Protein AF-A0A9E8ML75-F1 (afdb_monomer_lite)

Radius of gyration: 18.11 Å; chains: 1; bounding box: 39×44×47 Å

pLDDT: mean 75.72, std 21.09, range [31.91, 98.31]

Secondary structure (DSSP, 8-state):
--HHHHHHHHHHHHHHHHHHS-----HHHHHHHHHHHHHTT-----S---HHHHHHHHHHHHHTHHHHHHHHHHHHHHHHHHHHHHHHHHHHHTT-HHHHHHHHHHHHHHHTT-TT-HHHHHHHHHHHHHHHHHTT-HHHHHHHHHHHHHHHHTS-HHHHHHTTTHHHHHHHHHHHHTSSS--HHHHHHHHHHHHHT-

Foldseek 3Di:
DVPLVVVCCLPVVLVVVCVVVPDDPDVVSVVVNVCVVVVVVPPPPPPDDDPVNVVVVVVVCVVCVLLVVLDVQQDDQLVVLVVQLVVLLVCLLVVNLVVSLVSLVVNLVSLVPGGSSLLVNLLSLLVNLLSCVSVVNLVSSVVSLVVSVVSLVPDDPVSCVVNVLSVVLSVLSVVQSPDPDRDSNVSSVSSVVSNVVD

Organism: NCBI:txid2994971

Sequence (198 aa):
MLIISLVFAVVLTPLAVVFLLGEDPVPGIILGVVALLAGGIATRRIAVMTRARRAALREWRAENQEGLSDLRAMGGRGVLALASSARAISRLEKGDAPGATRILTSAVERLRGRRGAETFFAVLLPYRAAALAASGDAEGARASLEEGERAFAALPSTRKTEAGHVPVQLERVRRELGSERFDLQRVMADLAAAEATA

Structure (mmCIF, N/CA/C/O backbone):
data_AF-A0A9E8ML75-F1
#
_entry.id   AF-A0A9E8ML75-F1
#
loop_
_atom_site.group_PDB
_atom_site.id
_atom_site.type_symbol
_atom_site.label_atom_id
_atom_site.label_alt_id
_atom_site.label_comp_id
_atom_site.label_asym_id
_atom_site.label_entity_id
_atom_site.label_seq_id
_atom_site.pdbx_PDB_ins_code
_atom_site.Cartn_x
_atom_site.Cartn_y
_atom_site.Cartn_z
_atom_site.occupancy
_atom_site.B_iso_or_equiv
_atom_site.auth_seq_id
_atom_site.auth_comp_id
_atom_site.auth_asym_id
_atom_site.auth_atom_id
_atom_site.pdbx_PDB_model_num
ATOM 1 N N . MET A 1 1 ? -3.144 -2.507 -22.796 1.00 37.84 1 MET A N 1
ATOM 2 C CA . MET A 1 1 ? -4.066 -3.352 -22.001 1.00 37.84 1 MET A CA 1
ATOM 3 C C . MET A 1 1 ? -3.594 -4.796 -21.762 1.00 37.84 1 MET A C 1
ATOM 5 O O . MET A 1 1 ? -4.239 -5.476 -20.986 1.00 37.84 1 MET A O 1
ATOM 9 N N . LEU A 1 2 ? -2.480 -5.282 -22.336 1.00 33.12 2 LEU A N 1
ATOM 10 C CA . LEU A 1 2 ? -2.009 -6.675 -22.145 1.00 33.12 2 LEU A CA 1
ATOM 11 C C . LEU A 1 2 ? -0.976 -6.874 -21.009 1.00 33.12 2 LEU A C 1
ATOM 13 O O . LEU A 1 2 ? -0.766 -7.995 -20.560 1.00 33.12 2 LEU A O 1
ATOM 17 N N . ILE A 1 3 ? -0.349 -5.796 -20.524 1.00 38.09 3 ILE A N 1
ATOM 18 C CA . ILE A 1 3 ? 0.807 -5.854 -19.604 1.00 38.09 3 ILE A CA 1
ATOM 19 C C . ILE A 1 3 ? 0.372 -6.007 -18.134 1.00 38.09 3 ILE A C 1
ATOM 21 O O . ILE A 1 3 ? 0.990 -6.758 -17.379 1.00 38.09 3 ILE A O 1
ATOM 25 N N . ILE A 1 4 ? -0.750 -5.391 -17.748 1.00 38.78 4 ILE A N 1
ATOM 26 C CA . ILE A 1 4 ? -1.328 -5.515 -16.398 1.00 38.78 4 ILE A CA 1
ATOM 27 C C . ILE A 1 4 ? -1.840 -6.948 -16.166 1.00 38.78 4 ILE A C 1
ATOM 29 O O . ILE A 1 4 ? -1.613 -7.516 -15.101 1.00 38.78 4 ILE A O 1
ATOM 33 N N . SER A 1 5 ? -2.395 -7.603 -17.196 1.00 40.06 5 SER A N 1
ATOM 34 C CA . SER A 1 5 ? -2.861 -8.995 -17.111 1.00 40.06 5 SER A CA 1
ATOM 35 C C . SER A 1 5 ? -1.751 -10.017 -16.853 1.00 40.06 5 SER A C 1
ATOM 37 O O . SER A 1 5 ? -2.030 -11.063 -16.272 1.00 40.06 5 SER A O 1
ATOM 39 N N . LEU A 1 6 ? -0.501 -9.753 -17.250 1.00 42.12 6 LEU A N 1
ATOM 40 C CA . LEU A 1 6 ? 0.573 -10.742 -17.123 1.00 42.12 6 LEU A CA 1
ATOM 41 C C . LEU A 1 6 ? 1.238 -10.712 -15.742 1.00 42.12 6 LEU A C 1
ATOM 43 O O . LEU A 1 6 ? 1.546 -11.766 -15.190 1.00 42.12 6 LEU A O 1
ATOM 47 N N . VAL A 1 7 ? 1.405 -9.528 -15.145 1.00 46.50 7 VAL A N 1
ATOM 48 C CA . VAL A 1 7 ? 1.879 -9.408 -13.754 1.00 46.50 7 VAL A CA 1
ATOM 49 C C . VAL A 1 7 ? 0.830 -9.980 -12.793 1.00 46.50 7 VAL A C 1
ATOM 51 O O . VAL A 1 7 ? 1.183 -10.724 -11.877 1.00 46.50 7 VAL A O 1
ATOM 54 N N . PHE A 1 8 ? -0.459 -9.754 -13.079 1.00 44.12 8 PHE A N 1
ATOM 55 C CA . PHE A 1 8 ? -1.569 -10.416 -12.388 1.00 44.12 8 PHE A CA 1
ATOM 56 C C . PHE A 1 8 ? -1.536 -11.943 -12.588 1.00 44.12 8 PHE A C 1
ATOM 58 O O . PHE A 1 8 ? -1.622 -12.694 -11.627 1.00 44.12 8 PHE A O 1
ATOM 65 N N . ALA A 1 9 ? -1.313 -12.458 -13.798 1.00 45.62 9 ALA A N 1
ATOM 66 C CA . ALA A 1 9 ? -1.246 -13.909 -14.011 1.00 45.62 9 ALA A CA 1
ATOM 67 C C . ALA A 1 9 ? -0.025 -14.576 -13.338 1.00 45.62 9 ALA A C 1
ATOM 69 O O . ALA A 1 9 ? -0.095 -15.710 -12.877 1.00 45.62 9 ALA A O 1
ATOM 70 N N . VAL A 1 10 ? 1.118 -13.895 -13.248 1.00 51.62 10 VAL A N 1
ATOM 71 C CA . VAL A 1 10 ? 2.340 -14.499 -12.687 1.00 51.62 10 VAL A CA 1
ATOM 72 C C . VAL A 1 10 ? 2.371 -14.433 -11.158 1.00 51.62 10 VAL A C 1
ATOM 74 O O . VAL A 1 10 ? 2.926 -15.332 -10.527 1.00 51.62 10 VAL A O 1
ATOM 77 N N . VAL A 1 11 ? 1.764 -13.410 -10.550 1.00 51.84 11 VAL A N 1
ATOM 78 C CA . VAL A 1 11 ? 1.767 -13.222 -9.088 1.00 51.84 11 VAL A CA 1
ATOM 79 C C . VAL A 1 11 ? 0.479 -13.727 -8.442 1.00 51.84 11 VAL A C 1
ATOM 81 O O . VAL A 1 11 ? 0.531 -14.354 -7.385 1.00 51.84 11 VAL A O 1
ATOM 84 N N . LEU A 1 12 ? -0.669 -13.514 -9.085 1.00 49.31 12 LEU A N 1
ATOM 85 C CA . LEU A 1 12 ? -1.982 -13.792 -8.507 1.00 49.31 12 LEU A CA 1
ATOM 86 C C . LEU A 1 12 ? -2.456 -15.224 -8.776 1.00 49.31 12 LEU A C 1
ATOM 88 O O . LEU A 1 12 ? -3.160 -15.780 -7.942 1.00 49.31 12 LEU A O 1
ATOM 92 N N . THR A 1 13 ? -2.025 -15.882 -9.858 1.00 46.66 13 THR A N 1
ATOM 93 C CA . 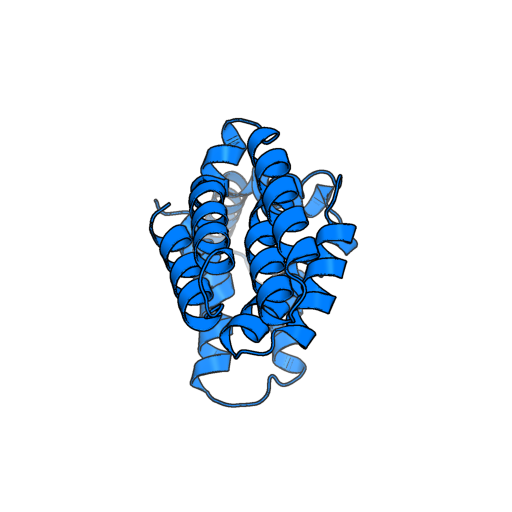THR A 1 13 ? -2.371 -17.296 -10.107 1.00 46.66 13 THR A CA 1
ATOM 94 C C . THR A 1 13 ? -1.737 -18.266 -9.094 1.00 46.66 13 THR A C 1
ATOM 96 O O . THR A 1 13 ? -2.462 -19.116 -8.582 1.00 46.66 13 THR A O 1
ATOM 99 N N . PRO A 1 14 ? -0.452 -18.146 -8.698 1.00 46.88 14 PRO A N 1
ATOM 100 C CA . PRO A 1 14 ? 0.087 -18.952 -7.600 1.00 46.88 14 PRO A CA 1
ATOM 101 C C . PRO A 1 14 ? -0.577 -18.622 -6.257 1.00 46.88 14 PRO A C 1
ATOM 103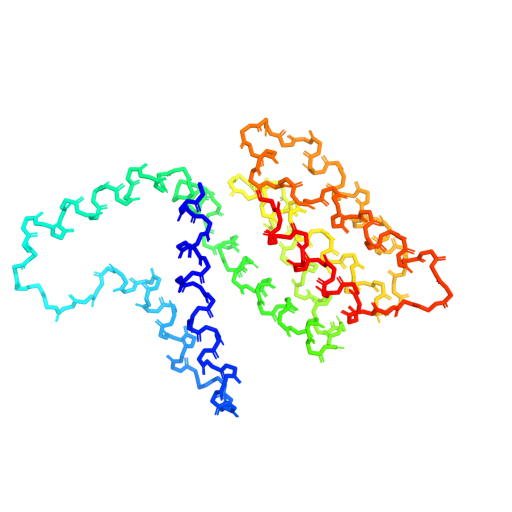 O O . PRO A 1 14 ? -0.813 -19.520 -5.454 1.00 46.88 14 PRO A O 1
ATOM 106 N N . LEU A 1 15 ? -0.907 -17.347 -6.016 1.00 47.78 15 LEU A N 1
ATOM 107 C CA . LEU A 1 15 ? -1.534 -16.899 -4.771 1.00 47.78 15 LEU A CA 1
ATOM 108 C C . LEU A 1 15 ? -2.980 -17.410 -4.640 1.00 47.78 15 LEU A C 1
ATOM 110 O O . LEU A 1 15 ? -3.372 -17.869 -3.570 1.00 47.78 15 LEU A O 1
ATOM 114 N N . ALA A 1 16 ? -3.737 -17.412 -5.740 1.00 43.97 16 ALA A N 1
ATOM 115 C CA . ALA A 1 16 ? -5.093 -17.950 -5.817 1.00 43.97 16 ALA A CA 1
ATOM 116 C C . ALA A 1 16 ? -5.125 -19.474 -5.633 1.00 43.97 16 ALA A C 1
ATOM 118 O O . ALA A 1 16 ? -6.035 -19.984 -4.988 1.00 43.97 16 ALA A O 1
ATOM 119 N N . VAL A 1 17 ? -4.116 -20.203 -6.125 1.00 46.44 17 VAL A N 1
ATOM 120 C CA . VAL A 1 17 ? -3.996 -21.659 -5.913 1.00 46.44 17 VAL A CA 1
ATOM 121 C C . VAL A 1 17 ? -3.738 -21.994 -4.438 1.00 46.44 17 VAL A C 1
ATOM 123 O O . VAL A 1 17 ? -4.329 -22.937 -3.922 1.00 46.44 17 VAL A O 1
ATOM 126 N N . VAL A 1 18 ? -2.933 -21.195 -3.730 1.00 48.91 18 VAL A N 1
ATOM 127 C CA . VAL A 1 18 ? -2.717 -21.347 -2.275 1.00 48.91 18 VAL A CA 1
ATOM 128 C C . VAL A 1 18 ? -3.994 -21.045 -1.486 1.00 48.91 18 VAL A C 1
ATOM 130 O O . VAL A 1 18 ? -4.282 -21.709 -0.496 1.00 48.91 18 VAL A O 1
ATOM 133 N N . PHE A 1 19 ? -4.779 -20.063 -1.930 1.00 46.44 19 PHE A N 1
ATOM 134 C CA . PHE A 1 19 ? -6.010 -19.655 -1.253 1.00 46.44 19 PHE A CA 1
ATOM 135 C C . PHE A 1 19 ? -7.182 -20.623 -1.492 1.00 46.44 19 PHE A C 1
ATOM 137 O O . PHE A 1 19 ? -7.970 -20.858 -0.582 1.00 46.44 19 PHE A O 1
ATOM 144 N N . LEU A 1 20 ? -7.287 -21.204 -2.694 1.00 43.59 20 LEU A N 1
ATOM 145 C CA . LEU A 1 20 ? -8.357 -22.138 -3.074 1.00 43.59 20 LEU A CA 1
ATOM 146 C C . LEU A 1 20 ? -8.188 -23.543 -2.483 1.00 43.59 20 LEU A C 1
ATOM 148 O O . LEU A 1 20 ? -9.179 -24.252 -2.336 1.00 43.59 20 LEU A O 1
ATOM 152 N N . LEU A 1 21 ? -6.960 -23.952 -2.151 1.00 45.88 21 LEU A N 1
ATOM 153 C CA . LEU A 1 21 ? -6.678 -25.291 -1.622 1.00 45.88 21 LEU A CA 1
ATOM 154 C C . LEU A 1 21 ? -6.706 -25.374 -0.088 1.00 45.88 21 LEU A C 1
ATOM 156 O O . LEU A 1 21 ? -6.641 -26.473 0.447 1.00 45.88 21 LEU A O 1
ATOM 160 N N . GLY A 1 22 ? -6.844 -24.248 0.624 1.00 36.94 22 GLY A N 1
ATOM 161 C CA . GLY A 1 22 ? -7.076 -24.237 2.076 1.00 36.94 22 GLY A CA 1
ATOM 162 C C . GLY A 1 22 ? -5.936 -24.793 2.940 1.00 36.94 22 GLY A C 1
ATOM 163 O O . GLY A 1 22 ? -6.132 -24.976 4.139 1.00 36.94 22 GLY A O 1
ATOM 164 N N . GLU A 1 23 ? -4.758 -25.049 2.371 1.00 39.59 23 GLU A N 1
ATOM 165 C CA . GLU A 1 23 ? -3.602 -25.551 3.113 1.00 39.59 23 GLU A CA 1
ATOM 166 C C . GLU A 1 23 ? -2.688 -24.405 3.562 1.00 39.59 23 GLU A C 1
ATOM 168 O O . GLU A 1 23 ? -2.414 -23.461 2.811 1.00 39.59 23 GLU A O 1
ATOM 173 N N . ASP A 1 24 ? -2.198 -24.495 4.803 1.00 44.50 24 ASP A N 1
ATOM 174 C CA . ASP A 1 24 ? -1.171 -23.598 5.326 1.00 44.50 24 ASP A CA 1
ATOM 175 C C . ASP A 1 24 ? 0.001 -23.521 4.337 1.00 44.50 24 ASP A C 1
ATOM 177 O O . ASP A 1 24 ? 0.442 -24.559 3.834 1.00 44.50 24 ASP A O 1
ATOM 181 N N . PRO A 1 25 ? 0.537 -22.321 4.036 1.00 45.81 25 PRO A N 1
ATOM 182 C CA . PRO A 1 25 ? 1.593 -22.179 3.051 1.00 45.81 25 PRO A CA 1
ATOM 183 C C . PRO A 1 25 ? 2.838 -22.900 3.559 1.00 45.81 25 PRO A C 1
ATOM 185 O O . PRO A 1 25 ? 3.626 -22.368 4.347 1.00 45.81 25 PRO A O 1
ATOM 188 N N . VAL A 1 26 ? 3.006 -24.130 3.080 1.00 47.44 26 VAL A N 1
ATOM 189 C CA . VAL A 1 26 ? 4.186 -24.951 3.296 1.00 47.44 26 VAL A CA 1
ATOM 190 C C . VAL A 1 26 ? 5.397 -24.085 2.934 1.00 47.44 26 VAL A C 1
ATOM 192 O O . VAL A 1 26 ? 5.378 -23.424 1.887 1.00 47.44 26 VAL A O 1
ATOM 195 N N . PRO A 1 27 ? 6.474 -24.077 3.741 1.00 45.94 27 PRO A N 1
ATOM 196 C CA . PRO A 1 27 ? 7.702 -23.336 3.445 1.00 45.94 27 PRO A CA 1
ATOM 197 C C . PRO A 1 27 ? 8.201 -23.523 2.002 1.00 45.94 27 PRO A C 1
ATOM 199 O O . PRO A 1 27 ? 8.815 -22.618 1.443 1.00 45.94 27 PRO A O 1
ATOM 202 N N . GLY A 1 28 ? 7.865 -24.655 1.371 1.00 37.25 28 GLY A N 1
ATOM 203 C CA . GLY A 1 28 ? 8.127 -24.985 -0.028 1.00 37.25 28 GLY A CA 1
ATOM 204 C C . GLY A 1 28 ? 7.426 -24.120 -1.084 1.00 37.25 28 GLY A C 1
ATOM 205 O O . GLY A 1 28 ? 7.966 -24.011 -2.177 1.00 37.25 28 GLY A O 1
ATOM 206 N N . ILE A 1 29 ? 6.297 -23.458 -0.802 1.00 45.84 29 ILE A N 1
ATOM 207 C CA . ILE A 1 29 ? 5.617 -22.578 -1.777 1.00 45.84 29 ILE A CA 1
ATOM 208 C C . ILE A 1 29 ? 6.254 -21.188 -1.781 1.00 45.84 29 ILE A C 1
ATOM 210 O O . ILE A 1 29 ? 6.496 -20.621 -2.843 1.00 45.84 29 ILE A O 1
ATOM 214 N N . ILE A 1 30 ? 6.634 -20.671 -0.610 1.00 47.59 30 ILE A N 1
ATOM 215 C CA . ILE A 1 30 ? 7.432 -19.441 -0.509 1.00 47.59 30 ILE A CA 1
ATOM 216 C C . ILE A 1 30 ? 8.833 -19.693 -1.076 1.00 47.59 30 ILE A C 1
ATOM 218 O O . IL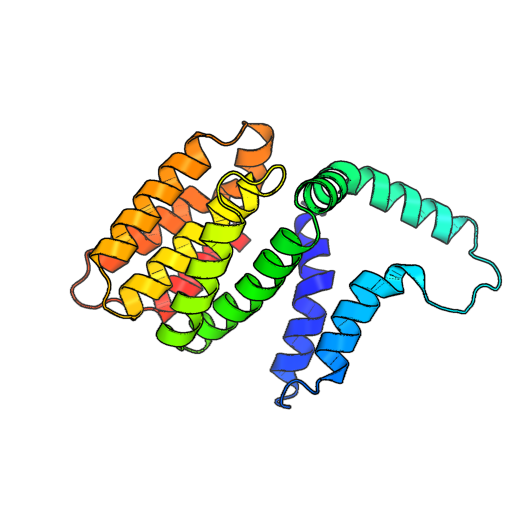E A 1 30 ? 9.313 -18.885 -1.868 1.00 47.59 30 ILE A O 1
ATOM 222 N N . LEU A 1 31 ? 9.455 -20.842 -0.773 1.00 42.53 31 LEU A N 1
ATOM 223 C CA . LEU A 1 31 ? 10.677 -21.267 -1.459 1.00 42.53 31 LEU A CA 1
ATOM 224 C C . LEU A 1 31 ? 10.452 -21.485 -2.953 1.00 42.53 31 LEU A C 1
ATOM 226 O O . LEU A 1 31 ? 11.369 -21.229 -3.709 1.00 42.53 31 LEU A O 1
ATOM 230 N N . GLY A 1 32 ? 9.273 -21.923 -3.390 1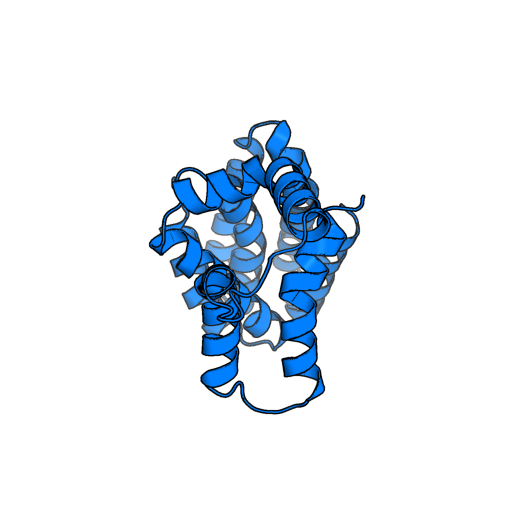.00 40.69 32 GLY A N 1
ATOM 231 C CA . GLY A 1 32 ? 8.928 -22.163 -4.791 1.00 40.69 32 GLY A CA 1
ATOM 232 C C . GLY A 1 32 ? 8.748 -20.874 -5.583 1.00 40.69 32 GLY A C 1
ATOM 233 O O . GLY A 1 32 ? 9.244 -20.778 -6.697 1.00 40.69 32 GLY A O 1
ATOM 234 N N . VAL A 1 33 ? 8.137 -19.846 -4.993 1.00 50.38 33 VAL A N 1
ATOM 235 C CA . VAL A 1 33 ? 8.030 -18.500 -5.576 1.00 50.38 33 VAL A CA 1
ATOM 236 C C . VAL A 1 33 ? 9.384 -17.795 -5.533 1.00 50.38 33 VAL A C 1
ATOM 238 O O . VAL A 1 33 ? 9.802 -17.224 -6.533 1.00 50.38 33 VAL A O 1
ATOM 241 N N . VAL A 1 34 ? 10.141 -17.914 -4.437 1.00 48.72 34 VAL A N 1
ATOM 242 C CA . VAL A 1 34 ? 11.523 -17.412 -4.354 1.00 48.72 34 VAL A CA 1
ATOM 243 C C . VAL A 1 34 ? 12.452 -18.187 -5.290 1.00 48.72 34 VAL A C 1
ATOM 245 O O . VAL A 1 34 ? 13.331 -17.577 -5.874 1.00 48.72 34 VAL A O 1
ATOM 248 N N . ALA A 1 35 ? 12.240 -19.481 -5.531 1.00 42.88 35 ALA A N 1
ATOM 249 C CA . ALA A 1 35 ? 12.958 -20.294 -6.513 1.00 42.88 35 ALA A CA 1
ATOM 250 C C . ALA A 1 35 ? 12.385 -20.169 -7.932 1.00 42.88 35 ALA A C 1
ATOM 252 O O . ALA A 1 35 ? 13.039 -20.588 -8.870 1.00 42.88 35 ALA A O 1
ATOM 253 N N . LEU A 1 36 ? 11.227 -19.553 -8.148 1.00 44.91 36 LEU A N 1
ATOM 254 C CA . LEU A 1 36 ? 10.764 -19.117 -9.471 1.00 44.91 36 LEU A CA 1
ATOM 255 C C . LEU A 1 36 ? 11.318 -17.727 -9.795 1.00 44.91 36 LEU A C 1
ATOM 257 O O . LEU A 1 36 ? 11.743 -17.479 -10.920 1.00 44.91 36 LEU A O 1
ATOM 261 N N . LEU A 1 37 ? 11.427 -16.858 -8.791 1.00 48.66 37 LEU A N 1
ATOM 262 C CA . LEU A 1 37 ? 12.064 -15.545 -8.892 1.00 48.66 37 LEU A CA 1
ATOM 263 C C . LEU A 1 37 ? 13.600 -15.650 -8.954 1.00 48.66 37 LEU A C 1
ATOM 265 O O . LEU A 1 37 ? 14.233 -14.909 -9.701 1.00 48.66 37 LEU A O 1
ATOM 269 N N . ALA A 1 38 ? 14.208 -16.601 -8.238 1.00 41.03 38 ALA A N 1
ATOM 270 C CA . ALA A 1 38 ? 15.648 -16.882 -8.260 1.00 41.03 38 ALA A CA 1
ATOM 271 C C . ALA A 1 38 ? 16.023 -17.995 -9.256 1.00 41.03 38 ALA A C 1
ATOM 273 O O . ALA A 1 38 ? 17.089 -17.954 -9.862 1.00 41.03 38 ALA A O 1
ATOM 274 N N . GLY A 1 39 ? 15.150 -18.980 -9.469 1.00 37.47 39 GLY A N 1
ATOM 275 C CA . GLY A 1 39 ? 15.335 -20.120 -10.381 1.00 37.47 39 GLY A CA 1
ATOM 276 C C . GLY A 1 39 ? 14.540 -20.024 -11.689 1.00 37.47 39 GLY A C 1
ATOM 277 O O . GLY A 1 39 ? 14.610 -20.941 -12.507 1.00 37.47 39 GLY A O 1
ATOM 278 N N . GLY A 1 40 ? 13.990 -18.848 -12.010 1.00 38.88 40 GLY A N 1
ATOM 279 C CA . GLY A 1 40 ? 13.913 -18.372 -13.399 1.00 38.88 40 GLY A CA 1
ATOM 280 C C . GLY A 1 40 ? 15.292 -18.334 -14.091 1.00 38.88 40 GLY A C 1
ATOM 281 O O . GLY A 1 40 ? 15.383 -18.164 -15.304 1.00 38.88 40 GLY A O 1
ATOM 282 N N . ILE A 1 41 ? 16.368 -18.556 -13.323 1.00 45.00 41 ILE A N 1
ATOM 283 C CA . ILE A 1 41 ? 17.756 -18.734 -13.763 1.00 45.00 41 ILE A CA 1
ATOM 284 C C . ILE A 1 41 ? 18.210 -20.217 -13.691 1.00 45.00 41 ILE A C 1
ATOM 286 O O . ILE A 1 41 ? 19.277 -20.550 -14.198 1.00 45.00 41 ILE A O 1
ATOM 290 N N . ALA A 1 42 ? 17.421 -21.152 -13.139 1.00 37.59 42 ALA A N 1
ATOM 291 C CA . ALA A 1 42 ? 17.916 -22.489 -12.777 1.00 37.59 42 ALA A CA 1
ATOM 292 C C . ALA A 1 42 ? 16.978 -23.677 -13.072 1.00 37.59 42 ALA A C 1
ATOM 294 O O . ALA A 1 42 ? 17.051 -24.698 -12.388 1.00 37.59 42 ALA A O 1
ATOM 295 N N . THR A 1 43 ? 16.162 -23.648 -14.132 1.00 39.38 43 THR A N 1
ATOM 296 C CA . THR A 1 43 ? 15.661 -24.918 -14.688 1.00 39.38 43 THR A CA 1
ATOM 297 C C . THR A 1 43 ? 16.778 -25.591 -15.483 1.00 39.38 43 THR A C 1
ATOM 299 O O . THR A 1 43 ? 16.967 -25.368 -16.679 1.00 39.38 43 THR A O 1
ATOM 302 N N . ARG A 1 44 ? 17.522 -26.463 -14.791 1.00 33.81 44 ARG A N 1
ATOM 303 C CA . ARG A 1 44 ? 18.330 -27.551 -15.360 1.00 33.81 44 ARG A CA 1
ATOM 304 C C . ARG A 1 44 ? 17.429 -28.518 -16.149 1.00 33.81 44 ARG A C 1
ATOM 306 O O . ARG A 1 44 ? 17.175 -29.648 -15.761 1.00 33.81 44 ARG A O 1
ATOM 313 N N . ARG A 1 45 ? 16.978 -28.060 -17.310 1.00 31.91 45 ARG A N 1
ATOM 314 C CA . ARG A 1 45 ? 17.083 -28.792 -18.571 1.00 31.91 45 ARG A CA 1
ATOM 315 C C . ARG A 1 45 ? 17.754 -27.838 -19.549 1.00 31.91 45 ARG A C 1
ATOM 317 O O . ARG A 1 45 ? 17.132 -27.316 -20.468 1.00 31.91 45 ARG A O 1
ATOM 324 N N . ILE A 1 46 ? 19.044 -27.583 -19.326 1.00 38.62 46 ILE A N 1
ATOM 325 C CA . ILE A 1 46 ? 19.920 -26.988 -20.341 1.00 38.62 46 ILE A CA 1
ATOM 326 C C . ILE A 1 46 ? 20.215 -28.100 -21.354 1.00 38.62 46 ILE A C 1
ATOM 328 O O . ILE A 1 46 ? 21.296 -28.667 -21.418 1.00 38.62 46 ILE A O 1
ATOM 332 N N . ALA A 1 47 ? 19.178 -28.460 -22.097 1.00 38.03 47 ALA A N 1
ATOM 333 C CA . ALA A 1 47 ? 19.246 -29.204 -23.333 1.00 38.03 47 ALA A CA 1
ATOM 334 C C . ALA A 1 47 ? 18.359 -28.409 -24.293 1.00 38.03 47 ALA A C 1
ATOM 336 O O . ALA A 1 47 ? 17.138 -28.512 -24.278 1.00 38.03 47 ALA A O 1
ATOM 337 N N . VAL A 1 48 ? 19.014 -27.530 -25.055 1.00 45.31 48 VAL A N 1
ATOM 338 C CA . VAL A 1 48 ? 18.469 -26.821 -26.220 1.00 45.31 48 VAL A CA 1
ATOM 339 C C . VAL A 1 48 ? 17.275 -25.894 -25.919 1.00 45.31 48 VAL A C 1
ATOM 341 O O . VAL A 1 48 ? 16.114 -26.210 -26.165 1.00 45.31 48 VAL A O 1
ATOM 344 N N . MET A 1 49 ? 17.558 -24.655 -25.492 1.00 49.31 49 MET A N 1
ATOM 345 C CA . MET A 1 49 ? 16.595 -23.560 -25.677 1.00 49.31 49 MET A CA 1
ATOM 346 C C . MET A 1 49 ? 16.402 -23.317 -27.183 1.00 49.31 49 MET A C 1
ATOM 348 O O . MET A 1 49 ? 17.287 -22.781 -27.869 1.00 49.31 49 MET A O 1
ATOM 352 N N . THR A 1 50 ? 15.233 -23.703 -27.691 1.00 60.00 50 THR A N 1
ATOM 353 C CA . THR A 1 50 ? 14.799 -23.443 -29.067 1.00 60.00 50 THR A CA 1
ATOM 354 C C . THR A 1 50 ? 14.865 -21.940 -29.378 1.00 60.00 50 THR A C 1
ATOM 356 O O . THR A 1 50 ? 14.720 -21.092 -28.491 1.00 60.00 50 THR A O 1
ATOM 359 N N . ARG A 1 51 ? 15.121 -21.577 -30.646 1.00 59.56 51 ARG A N 1
ATOM 360 C CA . ARG A 1 51 ? 15.198 -20.164 -31.082 1.00 59.56 51 ARG A CA 1
ATOM 361 C C . ARG A 1 51 ? 13.937 -19.373 -30.701 1.00 59.56 51 ARG A C 1
ATOM 363 O O . ARG A 1 51 ? 14.066 -18.227 -30.283 1.00 59.56 51 ARG A O 1
ATOM 370 N N . ALA A 1 52 ? 12.765 -20.011 -30.748 1.00 56.28 52 ALA A N 1
ATOM 371 C CA . ALA A 1 52 ? 11.479 -19.427 -30.363 1.00 56.28 52 ALA A CA 1
ATOM 372 C C . ALA A 1 52 ? 11.442 -18.980 -28.891 1.00 56.28 52 ALA A C 1
ATOM 374 O O . ALA A 1 52 ? 11.040 -17.863 -28.589 1.00 56.28 52 ALA A O 1
ATOM 375 N N . ARG A 1 53 ? 11.963 -19.796 -27.967 1.00 52.59 53 ARG A N 1
ATOM 376 C CA . ARG A 1 53 ? 11.974 -19.466 -26.532 1.00 52.59 53 ARG A CA 1
ATOM 377 C C . ARG A 1 53 ? 12.950 -18.331 -26.198 1.00 52.59 53 ARG A C 1
ATOM 379 O O . ARG A 1 53 ? 12.697 -17.536 -25.300 1.00 52.59 53 ARG A O 1
ATOM 386 N N . ARG A 1 54 ? 14.055 -18.225 -26.947 1.00 62.53 54 ARG A N 1
ATOM 387 C CA . ARG A 1 54 ? 14.994 -17.089 -26.866 1.00 62.53 54 ARG A CA 1
ATOM 388 C C . ARG A 1 54 ? 14.446 -15.812 -27.500 1.00 62.53 54 ARG A C 1
ATOM 390 O O . ARG A 1 54 ? 14.846 -14.729 -27.086 1.00 62.53 54 ARG A O 1
ATOM 397 N N . ALA A 1 55 ? 13.591 -15.921 -28.514 1.00 66.81 55 ALA A N 1
ATOM 398 C CA . ALA A 1 55 ? 12.883 -14.775 -29.078 1.00 66.81 55 ALA A CA 1
ATOM 399 C C . ALA A 1 55 ? 11.856 -14.243 -28.069 1.00 66.81 55 ALA A C 1
ATOM 401 O O . ALA A 1 55 ? 11.991 -13.099 -27.655 1.00 66.81 55 ALA A O 1
ATOM 402 N N . ALA A 1 56 ? 10.991 -15.115 -27.542 1.00 64.88 56 ALA A N 1
ATOM 403 C CA . ALA A 1 56 ? 9.990 -14.756 -26.536 1.00 64.88 56 ALA A CA 1
ATOM 404 C C . ALA A 1 56 ? 10.604 -14.132 -25.269 1.00 64.88 56 ALA A C 1
ATOM 406 O O . ALA A 1 56 ? 10.103 -13.144 -24.750 1.00 64.88 56 ALA A O 1
ATOM 407 N N . LEU A 1 57 ? 11.739 -14.652 -24.782 1.00 64.69 57 LEU A N 1
ATOM 408 C CA . LEU A 1 57 ? 12.416 -14.062 -23.620 1.00 64.69 57 LEU A CA 1
ATOM 409 C C . LEU A 1 57 ? 13.024 -12.680 -23.918 1.00 64.69 57 LEU A C 1
ATOM 411 O O . LEU A 1 57 ? 13.122 -11.850 -23.018 1.00 64.69 57 LEU A O 1
ATOM 415 N N . ARG A 1 58 ? 13.487 -12.439 -25.150 1.00 72.50 58 ARG A N 1
ATOM 416 C CA . ARG A 1 58 ? 14.028 -11.131 -25.554 1.00 72.50 58 ARG A CA 1
ATOM 417 C C . ARG A 1 58 ? 12.919 -10.105 -25.717 1.00 72.50 58 ARG A C 1
ATOM 419 O O . ARG A 1 58 ? 13.085 -8.994 -25.237 1.00 72.50 58 ARG A O 1
ATOM 426 N N . GLU A 1 59 ? 11.818 -10.509 -26.333 1.00 68.88 59 GLU A N 1
ATOM 427 C CA . GLU A 1 59 ? 10.604 -9.709 -26.484 1.00 68.88 59 GLU A CA 1
ATOM 428 C C . GLU A 1 59 ? 10.043 -9.323 -25.113 1.00 68.88 59 GLU A C 1
ATOM 430 O O . GLU A 1 59 ? 9.986 -8.143 -24.788 1.00 68.88 59 GLU A O 1
ATOM 435 N N . TRP A 1 60 ? 9.848 -10.300 -24.223 1.00 69.38 60 TRP A N 1
ATOM 436 C CA . TRP A 1 60 ? 9.409 -10.037 -22.854 1.00 69.38 60 TRP A CA 1
ATOM 437 C C . TRP A 1 60 ? 10.363 -9.111 -22.083 1.00 69.38 60 TRP A C 1
ATOM 439 O O . TRP A 1 60 ? 9.925 -8.211 -21.369 1.00 69.38 60 TRP A O 1
ATOM 449 N N . ARG A 1 61 ? 11.686 -9.288 -22.216 1.00 66.62 61 ARG A N 1
ATOM 450 C CA . ARG A 1 61 ? 12.660 -8.394 -21.562 1.00 66.62 61 ARG A CA 1
ATOM 451 C C . ARG A 1 61 ? 12.638 -6.982 -22.128 1.00 66.62 61 ARG A C 1
ATOM 453 O O . ARG A 1 61 ? 12.888 -6.063 -21.360 1.00 66.62 61 ARG A O 1
ATOM 460 N N . ALA A 1 62 ? 12.406 -6.827 -23.428 1.00 71.44 62 ALA A N 1
ATOM 461 C CA . ALA A 1 62 ? 12.283 -5.519 -24.057 1.00 71.44 62 ALA A CA 1
ATOM 462 C C . ALA A 1 62 ? 11.013 -4.810 -23.566 1.00 71.44 62 ALA A C 1
ATOM 464 O O . ALA A 1 62 ? 11.077 -3.646 -23.188 1.00 71.44 62 ALA A O 1
ATOM 465 N N . GLU A 1 63 ? 9.899 -5.538 -23.462 1.00 65.38 63 GLU A N 1
ATOM 466 C CA . GLU A 1 63 ? 8.627 -5.026 -22.937 1.00 65.38 63 GLU A CA 1
ATOM 467 C C . GLU A 1 63 ? 8.690 -4.653 -21.447 1.00 65.38 63 GLU A C 1
ATOM 469 O O . GLU A 1 63 ? 8.003 -3.736 -21.013 1.00 65.38 63 GLU A O 1
ATOM 474 N N . ASN A 1 64 ? 9.522 -5.341 -20.657 1.00 68.75 64 ASN A N 1
ATOM 475 C CA . ASN A 1 64 ? 9.591 -5.184 -19.197 1.00 68.75 64 ASN A CA 1
ATOM 476 C C . ASN A 1 64 ? 10.916 -4.568 -18.714 1.00 68.75 64 ASN A C 1
ATOM 478 O O . ASN A 1 64 ? 11.279 -4.686 -17.539 1.00 68.75 64 ASN A O 1
ATOM 482 N N . GLN A 1 65 ? 11.679 -3.939 -19.612 1.00 72.94 65 GLN A N 1
ATOM 483 C CA . GLN A 1 65 ? 13.024 -3.447 -19.310 1.00 72.94 65 GLN A CA 1
ATOM 484 C C . GLN A 1 65 ? 13.022 -2.410 -18.181 1.00 72.94 65 GLN A C 1
ATOM 486 O O . GLN A 1 65 ? 13.909 -2.440 -17.324 1.00 72.94 65 GLN A O 1
ATOM 491 N N . GLU A 1 66 ? 12.020 -1.532 -18.166 1.00 69.25 66 GLU A N 1
ATOM 492 C CA . GLU A 1 66 ? 11.878 -0.472 -17.170 1.00 69.25 66 GLU A CA 1
ATOM 493 C C . GLU A 1 66 ? 11.611 -1.050 -15.772 1.00 69.25 66 GLU A C 1
ATOM 495 O O . GLU A 1 66 ? 12.423 -0.840 -14.870 1.00 69.25 66 GLU A O 1
ATOM 500 N N . GLY A 1 67 ? 10.602 -1.915 -15.612 1.00 70.06 67 GLY A N 1
ATOM 501 C CA . GLY A 1 67 ? 10.320 -2.568 -14.326 1.00 70.06 67 GLY A CA 1
ATOM 502 C C . GLY A 1 67 ? 11.472 -3.448 -13.817 1.00 70.06 67 GLY A C 1
ATOM 503 O O . GLY A 1 67 ? 11.774 -3.477 -12.624 1.00 70.06 67 GLY A O 1
ATOM 504 N N . LEU A 1 68 ? 12.200 -4.126 -14.713 1.00 70.31 68 LEU A N 1
ATOM 505 C CA . LEU A 1 68 ? 13.409 -4.871 -14.334 1.00 70.31 68 LEU A CA 1
ATOM 506 C C . LEU A 1 68 ? 14.547 -3.950 -13.876 1.00 70.31 68 LEU A C 1
ATOM 508 O O . LEU A 1 68 ? 15.351 -4.343 -13.025 1.00 70.31 68 LEU A O 1
ATOM 512 N N . SER A 1 69 ? 14.647 -2.748 -14.444 1.00 74.38 69 SER A N 1
ATOM 513 C CA . SER A 1 69 ? 15.632 -1.750 -14.028 1.00 74.38 69 SER A CA 1
ATOM 514 C C . SER A 1 69 ? 15.303 -1.175 -12.650 1.00 74.38 69 SER A C 1
ATOM 516 O O . SER A 1 69 ? 16.210 -1.050 -11.827 1.00 74.38 69 SER A O 1
ATOM 518 N N . ASP A 1 70 ? 14.021 -0.967 -12.353 1.00 74.19 70 ASP A N 1
ATOM 519 C CA . ASP A 1 70 ? 13.544 -0.489 -11.055 1.00 74.19 70 ASP A CA 1
ATOM 520 C C . ASP A 1 70 ? 13.831 -1.492 -9.945 1.00 74.19 70 ASP A C 1
ATOM 522 O O . ASP A 1 70 ? 14.419 -1.142 -8.924 1.00 74.19 70 ASP A O 1
ATOM 526 N N . LEU A 1 71 ? 13.523 -2.772 -10.174 1.00 73.50 71 LEU A N 1
ATOM 527 C CA . LEU A 1 71 ? 13.816 -3.837 -9.212 1.00 73.50 71 LEU A CA 1
ATOM 528 C C . LEU A 1 71 ? 15.322 -3.958 -8.931 1.00 73.50 71 LEU A C 1
ATOM 530 O O . LEU A 1 71 ? 15.730 -4.211 -7.794 1.00 73.50 71 LEU A O 1
ATOM 534 N N . ARG A 1 72 ? 16.169 -3.745 -9.947 1.00 76.38 72 ARG A N 1
ATOM 535 C CA . ARG A 1 72 ? 17.628 -3.710 -9.762 1.00 76.38 72 ARG A CA 1
ATOM 536 C C . ARG A 1 72 ? 18.079 -2.475 -8.990 1.00 76.38 72 ARG A C 1
ATOM 538 O O . ARG A 1 72 ? 18.892 -2.617 -8.081 1.00 76.38 72 ARG A O 1
ATOM 545 N N . ALA A 1 73 ? 17.565 -1.295 -9.336 1.00 78.50 73 ALA A N 1
ATOM 546 C CA . ALA A 1 73 ? 17.905 -0.032 -8.680 1.00 78.50 73 ALA A CA 1
ATOM 547 C C . ALA A 1 73 ? 17.475 -0.022 -7.205 1.00 78.50 73 ALA A C 1
ATOM 549 O O . ALA A 1 73 ? 18.209 0.449 -6.336 1.00 78.50 73 ALA A O 1
ATOM 550 N N . MET A 1 74 ? 16.327 -0.629 -6.922 1.00 79.69 74 MET A N 1
ATOM 551 C CA . MET A 1 74 ? 15.779 -0.799 -5.587 1.00 79.69 74 MET A CA 1
ATOM 552 C C . MET A 1 74 ? 16.663 -1.707 -4.714 1.00 79.69 74 MET A C 1
ATOM 554 O O . MET A 1 74 ? 16.827 -1.468 -3.509 1.00 79.69 74 MET A O 1
ATOM 558 N N . GLY A 1 75 ? 17.263 -2.735 -5.317 1.00 79.62 75 GLY A N 1
ATOM 559 C CA . GLY A 1 75 ? 18.118 -3.709 -4.647 1.00 79.62 75 GLY A CA 1
ATOM 560 C C . GLY A 1 75 ? 17.352 -4.659 -3.716 1.00 79.62 75 GLY A C 1
ATOM 561 O O . GLY A 1 75 ? 16.179 -4.464 -3.394 1.00 79.62 75 GLY A O 1
ATOM 562 N N . GLY A 1 76 ? 18.037 -5.701 -3.231 1.00 75.56 76 GLY A N 1
ATOM 563 C CA . GLY A 1 76 ? 17.395 -6.818 -2.519 1.00 75.56 76 GLY A CA 1
ATOM 564 C C . GLY A 1 76 ? 16.560 -6.414 -1.297 1.00 75.56 76 GLY A C 1
ATOM 565 O O . GLY A 1 76 ? 15.505 -6.990 -1.057 1.00 75.56 76 GLY A O 1
ATOM 566 N N . ARG A 1 77 ? 16.971 -5.379 -0.550 1.00 75.56 77 ARG A N 1
ATOM 567 C CA . ARG A 1 77 ? 16.213 -4.899 0.620 1.00 75.56 77 ARG A CA 1
ATOM 568 C C . ARG A 1 77 ? 14.863 -4.278 0.258 1.00 75.56 77 ARG A C 1
ATOM 570 O O . ARG A 1 77 ? 13.913 -4.469 1.012 1.00 75.56 77 ARG A O 1
ATOM 577 N N . GLY A 1 78 ? 14.765 -3.556 -0.858 1.00 71.25 78 GLY A N 1
ATOM 578 C CA . GLY A 1 78 ? 13.478 -3.009 -1.286 1.00 71.25 78 GLY A CA 1
ATOM 579 C C . GLY A 1 78 ? 12.600 -4.076 -1.938 1.00 71.25 78 GLY A C 1
ATOM 580 O O . GLY A 1 78 ? 11.416 -4.138 -1.635 1.00 71.25 78 GLY A O 1
ATOM 581 N N . VAL A 1 79 ? 13.181 -5.019 -2.688 1.00 78.31 79 VAL A N 1
ATOM 582 C CA . VAL A 1 79 ? 12.427 -6.171 -3.219 1.00 78.31 79 VAL A CA 1
ATOM 583 C C . VAL A 1 79 ? 11.816 -7.007 -2.087 1.00 78.31 79 VAL A C 1
ATOM 585 O O . VAL A 1 79 ? 10.653 -7.395 -2.156 1.00 78.31 79 VAL A O 1
ATOM 588 N N . LEU A 1 80 ? 12.553 -7.227 -0.993 1.00 76.88 80 LEU A N 1
ATOM 589 C CA . LEU A 1 80 ? 12.009 -7.884 0.201 1.00 76.88 80 LEU A CA 1
ATOM 590 C C . LEU A 1 80 ? 10.904 -7.062 0.880 1.00 76.88 80 LEU A C 1
ATOM 592 O O . LEU A 1 80 ? 9.966 -7.647 1.421 1.00 76.88 80 LEU A O 1
ATOM 596 N N . ALA A 1 81 ? 10.993 -5.729 0.859 1.00 74.12 81 ALA A N 1
ATOM 597 C CA . ALA A 1 81 ? 9.934 -4.859 1.367 1.00 74.12 81 ALA A CA 1
ATOM 598 C C . ALA A 1 81 ? 8.654 -4.989 0.522 1.00 74.12 81 ALA A C 1
ATOM 600 O O . ALA A 1 81 ? 7.582 -5.133 1.104 1.00 74.12 81 ALA A O 1
ATOM 601 N N . LEU A 1 82 ? 8.772 -5.060 -0.810 1.00 77.38 82 LEU A N 1
ATOM 602 C CA . LEU A 1 82 ? 7.646 -5.324 -1.718 1.00 77.38 82 LEU A CA 1
ATOM 603 C C . LEU A 1 82 ? 7.022 -6.708 -1.505 1.00 77.38 82 LEU A C 1
ATOM 605 O O . LEU A 1 82 ? 5.808 -6.854 -1.418 1.00 77.38 82 LEU A O 1
ATOM 609 N N . ALA A 1 83 ? 7.843 -7.750 -1.377 1.00 79.62 83 ALA A N 1
ATOM 610 C CA . ALA A 1 83 ? 7.326 -9.089 -1.101 1.00 79.62 83 ALA A CA 1
ATOM 611 C C . ALA A 1 83 ? 6.605 -9.146 0.260 1.00 79.62 83 ALA A C 1
ATOM 613 O O . ALA A 1 83 ? 5.582 -9.814 0.417 1.00 79.62 83 ALA A O 1
ATOM 614 N N . SER A 1 84 ? 7.120 -8.415 1.251 1.00 79.62 84 SER A N 1
ATOM 615 C CA . SER A 1 84 ? 6.500 -8.330 2.575 1.00 79.62 84 SER A CA 1
ATOM 616 C C . SER A 1 84 ? 5.183 -7.555 2.542 1.00 79.62 84 SER A C 1
ATOM 618 O O . SER A 1 84 ? 4.246 -7.943 3.239 1.00 79.62 84 SER A O 1
ATOM 620 N N . SER A 1 85 ? 5.076 -6.496 1.734 1.00 82.56 85 SER A N 1
ATOM 621 C CA . SER A 1 85 ? 3.840 -5.719 1.630 1.00 82.56 85 SER A CA 1
ATOM 622 C C . SER A 1 85 ? 2.702 -6.524 1.004 1.00 82.56 85 SER A C 1
ATOM 624 O O . SER A 1 85 ? 1.590 -6.450 1.514 1.00 82.56 85 SER A O 1
ATOM 626 N N . ALA A 1 86 ? 2.973 -7.387 0.019 1.00 85.69 86 ALA A N 1
ATOM 627 C CA . ALA A 1 86 ? 1.968 -8.317 -0.512 1.00 85.69 86 ALA A CA 1
ATOM 628 C C . ALA A 1 86 ? 1.367 -9.217 0.589 1.00 85.69 86 ALA A C 1
ATOM 630 O O . ALA A 1 86 ? 0.153 -9.401 0.673 1.00 85.69 86 ALA A O 1
ATOM 631 N N . ARG A 1 87 ? 2.202 -9.718 1.512 1.00 84.81 87 ARG A N 1
ATOM 632 C CA . ARG A 1 87 ? 1.724 -10.487 2.674 1.00 84.81 87 ARG A CA 1
ATOM 633 C C . ARG A 1 87 ? 0.880 -9.636 3.626 1.00 84.81 87 ARG A C 1
ATOM 635 O O . ARG A 1 87 ? -0.049 -10.156 4.238 1.00 84.81 87 ARG A O 1
ATOM 642 N N . ALA A 1 88 ? 1.218 -8.361 3.786 1.00 87.44 88 ALA A N 1
ATOM 643 C CA . ALA A 1 88 ? 0.465 -7.443 4.632 1.00 87.44 88 ALA A CA 1
ATOM 644 C C . ALA A 1 88 ? -0.909 -7.101 4.039 1.00 87.44 88 ALA A C 1
ATOM 646 O O . ALA A 1 88 ? -1.885 -7.077 4.779 1.00 87.44 88 ALA A O 1
ATOM 647 N N . ILE A 1 89 ? -0.998 -6.921 2.719 1.00 89.31 89 ILE A N 1
ATOM 648 C CA . ILE A 1 89 ? -2.268 -6.720 2.008 1.00 89.31 89 ILE A CA 1
ATOM 649 C C . ILE A 1 89 ? -3.172 -7.941 2.206 1.00 89.31 89 ILE A C 1
ATOM 651 O O . ILE A 1 89 ? -4.298 -7.790 2.665 1.00 89.31 89 ILE A O 1
ATOM 655 N N . SER A 1 90 ? -2.641 -9.158 2.037 1.00 89.56 90 SER A N 1
ATOM 656 C CA . SER A 1 90 ? -3.416 -10.380 2.306 1.00 89.56 90 SER A CA 1
ATOM 657 C C . SER A 1 90 ? -3.885 -10.506 3.764 1.00 89.56 90 SER A C 1
ATOM 659 O O . SER A 1 90 ? -4.923 -11.100 4.050 1.00 89.56 90 SER A O 1
ATOM 661 N N . ARG A 1 91 ? -3.141 -9.939 4.721 1.00 91.19 91 ARG A N 1
ATOM 662 C CA . ARG A 1 91 ? -3.591 -9.861 6.119 1.00 91.19 91 ARG A CA 1
ATOM 663 C C . ARG A 1 91 ? -4.737 -8.872 6.295 1.00 91.19 91 ARG A C 1
ATOM 665 O O . ARG A 1 91 ? -5.680 -9.210 7.002 1.00 91.19 91 ARG A O 1
ATOM 672 N N . LEU A 1 92 ? -4.691 -7.714 5.633 1.00 90.62 92 LEU A N 1
ATOM 673 C CA . LEU A 1 92 ? -5.800 -6.753 5.645 1.00 90.62 92 LEU A CA 1
ATOM 674 C C . LEU A 1 92 ? -7.074 -7.344 5.052 1.00 90.62 92 LEU A C 1
ATOM 676 O O . LEU A 1 92 ? -8.130 -7.205 5.657 1.00 90.62 92 LEU A O 1
ATOM 680 N N . GLU A 1 93 ? -6.968 -8.060 3.933 1.00 90.81 93 GLU A N 1
ATOM 681 C CA . GLU A 1 93 ? -8.097 -8.781 3.327 1.00 90.81 93 GLU A CA 1
ATOM 682 C C . GLU A 1 93 ? -8.735 -9.761 4.322 1.00 90.81 93 GLU A C 1
ATOM 684 O O . GLU A 1 93 ? -9.953 -9.882 4.401 1.00 90.81 93 GLU A O 1
ATOM 689 N N . LYS A 1 94 ? -7.920 -10.410 5.159 1.00 90.44 94 LYS A N 1
ATOM 690 C CA . LYS A 1 94 ? -8.376 -11.321 6.222 1.00 90.44 94 LYS A CA 1
ATOM 691 C C . LYS A 1 94 ? -8.796 -10.614 7.519 1.00 90.44 94 LYS A C 1
ATOM 693 O O . LYS A 1 94 ? -9.150 -11.289 8.480 1.00 90.44 94 LYS A O 1
ATOM 698 N N . GLY A 1 95 ? -8.736 -9.283 7.575 1.00 91.56 95 GLY A N 1
ATOM 699 C CA . GLY A 1 95 ? -9.089 -8.485 8.752 1.00 91.56 95 GLY A CA 1
ATOM 700 C C . GLY A 1 95 ? -7.995 -8.346 9.821 1.00 91.56 95 GLY A C 1
ATOM 701 O O . GLY A 1 95 ? -8.246 -7.740 10.860 1.00 91.56 95 GLY A O 1
ATOM 702 N N . ASP A 1 96 ? -6.775 -8.847 9.598 1.00 94.50 96 ASP A N 1
ATOM 703 C CA . ASP A 1 96 ? -5.633 -8.677 10.515 1.00 94.50 96 ASP A CA 1
ATOM 704 C C . ASP A 1 96 ? -4.947 -7.314 10.302 1.00 94.50 96 ASP A C 1
ATOM 706 O O . ASP A 1 96 ? -3.843 -7.212 9.752 1.00 94.50 96 ASP A O 1
ATOM 710 N N . ALA A 1 97 ? -5.617 -6.245 10.743 1.00 94.75 97 ALA A N 1
ATOM 711 C CA . ALA A 1 97 ? -5.079 -4.887 10.680 1.00 94.75 97 ALA A CA 1
ATOM 712 C C . ALA A 1 97 ? -3.801 -4.694 11.519 1.00 94.75 97 ALA A C 1
ATOM 714 O O . ALA A 1 97 ? -2.820 -4.193 10.965 1.00 94.75 97 ALA A O 1
ATOM 715 N N . PRO A 1 98 ? -3.709 -5.140 12.792 1.00 94.31 98 PRO A N 1
ATOM 716 C CA . PRO A 1 98 ? -2.501 -4.928 13.592 1.00 94.31 98 PRO A CA 1
ATOM 717 C C . PRO A 1 98 ? -1.264 -5.617 12.999 1.00 94.31 98 PRO A C 1
ATOM 719 O O . PRO A 1 98 ? -0.163 -5.051 12.983 1.00 94.31 98 PRO A O 1
ATOM 722 N N . GLY A 1 99 ? -1.429 -6.840 12.481 1.00 91.94 99 GLY A N 1
ATOM 723 C CA . GLY A 1 99 ? -0.362 -7.574 11.817 1.00 91.94 99 GLY A CA 1
ATOM 724 C C . GLY A 1 99 ? 0.074 -6.923 10.507 1.00 91.94 99 GLY A C 1
ATOM 725 O O . GLY A 1 99 ? 1.274 -6.882 10.222 1.00 91.94 99 GLY A O 1
ATOM 726 N N . ALA A 1 100 ? -0.868 -6.385 9.731 1.00 94.56 100 ALA A N 1
ATOM 727 C CA . ALA A 1 100 ? -0.572 -5.663 8.500 1.00 94.56 100 ALA A CA 1
ATOM 728 C C . ALA A 1 100 ? 0.107 -4.308 8.748 1.00 94.56 100 ALA A C 1
ATOM 730 O O . ALA A 1 100 ? 1.107 -4.010 8.092 1.00 94.56 100 ALA A O 1
ATOM 731 N N . THR A 1 101 ? -0.359 -3.527 9.727 1.00 96.94 101 THR A N 1
ATOM 732 C CA . THR A 1 101 ? 0.172 -2.198 10.080 1.00 96.94 101 THR A CA 1
ATOM 733 C C . THR A 1 101 ? 1.676 -2.227 10.316 1.00 96.94 101 THR A C 1
ATOM 735 O O . THR A 1 101 ? 2.418 -1.407 9.766 1.00 96.94 101 THR A O 1
ATOM 738 N N . ARG A 1 102 ? 2.161 -3.208 11.089 1.00 94.38 102 ARG A N 1
ATOM 739 C CA . ARG A 1 102 ? 3.594 -3.357 11.386 1.00 94.38 102 ARG A CA 1
ATOM 740 C C . ARG A 1 102 ? 4.417 -3.604 10.122 1.00 94.38 102 ARG A C 1
ATOM 742 O O . ARG A 1 102 ? 5.486 -3.018 9.949 1.00 94.38 102 ARG A O 1
ATOM 749 N N . ILE A 1 103 ? 3.925 -4.480 9.246 1.00 93.62 103 ILE A N 1
ATOM 750 C CA . ILE A 1 103 ? 4.632 -4.864 8.022 1.00 93.62 103 ILE A CA 1
ATOM 751 C C . ILE A 1 103 ? 4.614 -3.709 7.016 1.00 93.62 103 ILE A C 1
ATOM 753 O O . ILE A 1 103 ? 5.669 -3.365 6.488 1.00 93.62 103 ILE A O 1
ATOM 757 N N . LEU A 1 104 ? 3.455 -3.080 6.796 1.00 93.69 104 LEU A N 1
ATOM 758 C CA . LEU A 1 104 ? 3.305 -1.948 5.878 1.00 93.69 104 LEU A CA 1
ATOM 759 C C . LEU A 1 104 ? 4.137 -0.750 6.320 1.00 93.69 104 LEU A C 1
ATOM 761 O O . LEU A 1 104 ? 4.836 -0.172 5.497 1.00 93.69 104 LEU A O 1
ATOM 765 N N . THR A 1 105 ? 4.153 -0.429 7.614 1.00 96.00 105 THR A N 1
ATOM 766 C CA . THR A 1 105 ? 5.004 0.649 8.140 1.00 96.00 105 THR A CA 1
ATOM 767 C C . THR A 1 105 ? 6.480 0.360 7.872 1.00 96.00 105 THR A C 1
ATOM 769 O O . THR A 1 105 ? 7.182 1.202 7.321 1.00 96.00 105 THR A O 1
ATOM 772 N N . SER A 1 106 ? 6.956 -0.858 8.163 1.00 94.81 106 SER A N 1
ATOM 773 C CA . SER A 1 106 ? 8.348 -1.224 7.874 1.00 94.81 106 SER A CA 1
ATOM 774 C C . SER A 1 106 ? 8.668 -1.214 6.374 1.00 94.81 106 SER A C 1
ATOM 776 O O . SER A 1 106 ? 9.768 -0.821 5.986 1.00 94.81 106 SER A O 1
ATOM 778 N N . ALA A 1 107 ? 7.730 -1.643 5.526 1.00 92.00 107 ALA A N 1
ATOM 779 C CA . ALA A 1 107 ? 7.905 -1.645 4.079 1.00 92.00 107 ALA A CA 1
ATOM 780 C C . ALA A 1 107 ? 7.990 -0.217 3.521 1.00 92.00 107 ALA A C 1
ATOM 782 O O . ALA A 1 107 ? 8.938 0.089 2.801 1.00 92.00 107 ALA A O 1
ATOM 783 N N . VAL A 1 108 ? 7.065 0.663 3.912 1.00 95.25 108 VAL A N 1
ATOM 784 C CA . VAL A 1 108 ? 7.038 2.077 3.510 1.00 95.25 108 VAL A CA 1
ATOM 785 C C . VAL A 1 108 ? 8.328 2.784 3.926 1.00 95.25 108 VAL A C 1
ATOM 787 O O . VAL A 1 108 ? 8.974 3.394 3.079 1.00 95.25 108 VAL A O 1
ATOM 790 N N . GLU A 1 109 ? 8.788 2.613 5.169 1.00 94.62 109 GLU A N 1
ATOM 791 C CA . GLU A 1 109 ? 10.059 3.196 5.637 1.00 94.62 109 GLU A CA 1
ATOM 792 C C . GLU A 1 109 ? 11.276 2.711 4.830 1.00 94.62 109 GLU A C 1
ATOM 794 O O . GLU A 1 109 ? 12.204 3.468 4.558 1.00 94.62 109 GLU A O 1
ATOM 799 N N . ARG A 1 110 ? 11.285 1.445 4.392 1.00 92.19 110 ARG A N 1
ATOM 800 C CA . ARG A 1 110 ? 12.385 0.884 3.583 1.00 92.19 110 ARG A CA 1
ATOM 801 C C . ARG A 1 110 ? 12.371 1.341 2.126 1.00 92.19 110 ARG A C 1
ATOM 803 O O . ARG A 1 110 ? 13.425 1.298 1.476 1.00 92.19 110 ARG A O 1
ATOM 810 N N . LEU A 1 111 ? 11.198 1.695 1.609 1.00 90.12 111 LEU A N 1
ATOM 811 C CA . LEU A 1 111 ? 10.993 2.147 0.233 1.00 90.12 111 LEU A CA 1
ATOM 812 C C . LEU A 1 111 ? 11.069 3.675 0.112 1.00 90.12 111 LEU A C 1
ATOM 814 O O . LEU A 1 111 ? 11.384 4.171 -0.968 1.00 90.12 111 LEU A O 1
ATOM 818 N N . ARG A 1 112 ? 10.850 4.419 1.203 1.00 94.56 112 ARG A N 1
ATOM 819 C CA . ARG A 1 112 ? 10.931 5.883 1.220 1.00 94.56 112 ARG A CA 1
ATOM 820 C C . ARG A 1 112 ? 12.284 6.358 0.681 1.00 94.56 112 ARG A C 1
ATOM 822 O O . ARG A 1 112 ? 13.340 5.948 1.160 1.00 94.56 112 ARG A O 1
ATOM 829 N N . GLY A 1 113 ? 12.241 7.219 -0.338 1.00 88.25 113 GLY A N 1
ATOM 830 C CA . GLY A 1 113 ? 13.430 7.807 -0.971 1.00 88.25 113 GLY A CA 1
ATOM 831 C C . GLY A 1 113 ? 14.332 6.811 -1.711 1.00 88.25 113 GLY A C 1
ATOM 832 O O . GLY A 1 113 ? 15.437 7.168 -2.119 1.00 88.25 113 GLY A O 1
ATOM 833 N N . ARG A 1 114 ? 13.903 5.554 -1.877 1.00 89.31 114 ARG A N 1
ATOM 834 C CA . ARG A 1 114 ? 14.683 4.533 -2.573 1.00 89.31 114 ARG A CA 1
ATOM 835 C C . ARG A 1 114 ? 14.458 4.648 -4.077 1.00 89.31 114 ARG A C 1
ATOM 837 O O . ARG A 1 114 ? 13.330 4.561 -4.549 1.00 89.31 114 ARG A O 1
ATOM 844 N N . ARG A 1 115 ? 15.557 4.767 -4.823 1.00 87.19 115 ARG A N 1
ATOM 845 C CA . ARG A 1 115 ? 15.538 4.798 -6.289 1.00 87.19 115 ARG A CA 1
ATOM 846 C C . ARG A 1 115 ? 14.870 3.543 -6.861 1.00 87.19 115 ARG A C 1
ATOM 848 O O . ARG A 1 115 ? 15.239 2.433 -6.474 1.00 87.19 115 ARG A O 1
ATOM 855 N N . GLY A 1 116 ? 13.946 3.724 -7.800 1.00 84.00 116 GLY A N 1
ATOM 856 C CA . GLY A 1 116 ? 13.188 2.640 -8.436 1.00 84.00 116 GLY A CA 1
ATOM 857 C C . GLY A 1 116 ? 12.047 2.092 -7.571 1.00 84.00 116 GLY A C 1
ATOM 858 O O . GLY A 1 116 ? 11.451 1.077 -7.919 1.00 84.00 116 GLY A O 1
ATOM 859 N N . ALA A 1 117 ? 11.759 2.706 -6.420 1.00 88.81 117 ALA A N 1
ATOM 860 C CA . ALA A 1 117 ? 10.669 2.317 -5.524 1.00 88.81 117 ALA A CA 1
ATOM 861 C C . ALA A 1 117 ? 9.526 3.333 -5.473 1.00 88.81 117 ALA A C 1
ATOM 863 O O . ALA A 1 117 ? 8.569 3.118 -4.740 1.00 88.81 117 ALA A O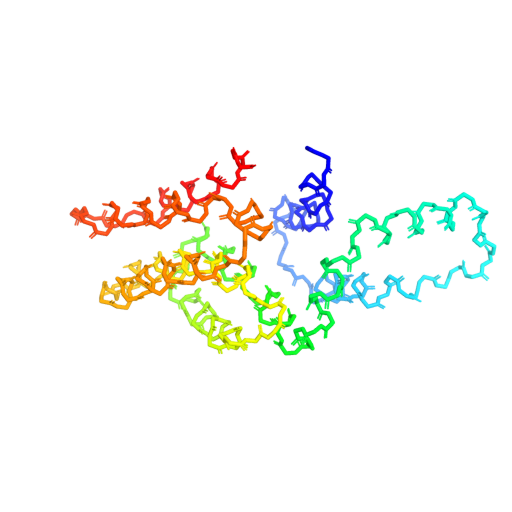 1
ATOM 864 N N . GLU A 1 118 ? 9.616 4.429 -6.218 1.00 91.06 118 GLU A N 1
ATOM 865 C CA . GLU A 1 118 ? 8.760 5.605 -6.088 1.00 91.06 118 GLU A CA 1
ATOM 866 C C . GLU A 1 118 ? 7.284 5.261 -6.336 1.00 91.06 118 GLU A C 1
ATOM 868 O O . GLU A 1 118 ? 6.430 5.575 -5.506 1.00 91.06 118 GLU A O 1
ATOM 873 N N . THR A 1 119 ? 6.991 4.534 -7.421 1.00 87.06 119 THR A N 1
ATOM 874 C CA . THR A 1 119 ? 5.637 4.053 -7.740 1.00 87.06 119 THR A CA 1
ATOM 875 C C . THR A 1 119 ? 5.100 3.145 -6.634 1.00 87.06 119 THR A C 1
ATOM 877 O O . THR A 1 119 ? 4.008 3.368 -6.120 1.00 87.06 119 THR A O 1
ATOM 880 N N . PHE A 1 120 ? 5.880 2.150 -6.204 1.00 88.19 120 PHE A N 1
ATOM 881 C CA . PHE A 1 120 ? 5.453 1.215 -5.161 1.00 88.19 120 PHE A CA 1
ATOM 882 C C . PHE A 1 120 ? 5.244 1.896 -3.810 1.00 88.19 120 PHE A C 1
ATOM 884 O O . PHE A 1 120 ? 4.319 1.563 -3.077 1.00 88.19 120 PHE A O 1
ATOM 891 N N . PHE A 1 121 ? 6.102 2.856 -3.479 1.00 91.94 121 PHE A N 1
ATOM 892 C CA . PHE A 1 121 ? 5.976 3.661 -2.280 1.00 91.94 121 PHE A CA 1
ATOM 893 C C . PHE A 1 121 ? 4.647 4.424 -2.284 1.00 91.94 121 PHE A C 1
ATOM 895 O O . PHE A 1 121 ? 3.909 4.322 -1.309 1.00 91.94 121 PHE A O 1
ATOM 902 N N . ALA A 1 122 ? 4.294 5.088 -3.391 1.00 91.94 122 ALA A N 1
ATOM 903 C CA . ALA A 1 122 ? 3.005 5.767 -3.534 1.00 91.94 122 ALA A CA 1
ATOM 904 C C . ALA A 1 122 ? 1.811 4.800 -3.405 1.00 91.94 122 ALA A C 1
ATOM 906 O O . ALA A 1 122 ? 0.861 5.093 -2.682 1.00 91.94 122 ALA A O 1
ATOM 907 N N . VAL A 1 123 ? 1.888 3.626 -4.042 1.00 92.06 123 VAL A N 1
ATOM 908 C CA . VAL A 1 123 ? 0.824 2.601 -4.033 1.00 92.06 123 VAL A CA 1
ATOM 909 C C . VAL A 1 123 ? 0.603 1.980 -2.650 1.00 92.06 123 VAL A C 1
ATOM 911 O O . VAL A 1 123 ? -0.516 1.614 -2.312 1.00 92.06 123 VAL A O 1
ATOM 914 N N . LEU A 1 124 ? 1.632 1.871 -1.805 1.00 94.38 124 LEU A N 1
ATOM 915 C CA . LEU A 1 124 ? 1.490 1.255 -0.478 1.00 94.38 124 LEU A CA 1
ATOM 916 C C . LEU A 1 124 ? 0.882 2.179 0.586 1.00 94.38 124 LEU A C 1
ATOM 918 O O . LEU A 1 124 ? 0.440 1.698 1.633 1.00 94.38 124 LEU A O 1
ATOM 922 N N . LEU A 1 125 ? 0.856 3.491 0.351 1.00 97.62 125 LEU A N 1
ATOM 923 C CA . LEU A 1 125 ? 0.404 4.479 1.334 1.00 97.62 125 LEU A CA 1
ATOM 924 C C . LEU A 1 125 ? -1.111 4.435 1.629 1.00 97.62 125 LEU A C 1
ATOM 926 O O . LEU A 1 125 ? -1.454 4.520 2.812 1.00 97.62 125 LEU A O 1
ATOM 930 N N . PRO A 1 126 ? -2.015 4.217 0.651 1.00 96.69 126 PRO A N 1
ATOM 931 C CA . PRO A 1 126 ? -3.430 3.941 0.919 1.00 96.69 126 PRO A CA 1
ATOM 932 C C . PRO A 1 126 ? -3.651 2.698 1.793 1.00 96.69 126 PRO A C 1
ATOM 934 O O . PRO A 1 126 ? -4.408 2.747 2.760 1.00 96.69 126 PRO A O 1
ATOM 937 N N . TYR A 1 127 ? -2.943 1.598 1.513 1.00 96.56 127 TYR A N 1
ATOM 938 C CA . TYR A 1 127 ? -3.040 0.366 2.305 1.00 96.56 127 TYR A CA 1
ATOM 939 C C . TYR A 1 127 ? -2.535 0.562 3.734 1.00 96.56 127 TYR A C 1
ATOM 941 O O . TYR A 1 127 ? -3.147 0.080 4.687 1.00 96.56 127 TYR A O 1
ATOM 949 N N . ARG A 1 128 ? -1.432 1.300 3.907 1.00 98.12 128 ARG A N 1
ATOM 950 C CA . ARG A 1 128 ? -0.931 1.666 5.236 1.00 98.12 128 ARG A CA 1
ATOM 951 C C . ARG A 1 128 ? -1.941 2.535 5.985 1.00 98.12 128 ARG A C 1
ATOM 953 O O . ARG A 1 128 ? -2.173 2.278 7.162 1.00 98.12 128 ARG A O 1
ATOM 960 N N . ALA A 1 129 ? -2.561 3.508 5.318 1.00 98.31 129 ALA A N 1
ATOM 961 C CA . ALA A 1 129 ? -3.597 4.340 5.920 1.00 98.31 129 ALA A CA 1
ATOM 962 C C . ALA A 1 129 ? -4.796 3.498 6.390 1.00 98.31 129 ALA A C 1
ATOM 964 O O . ALA A 1 129 ? -5.226 3.644 7.531 1.00 98.31 129 ALA A O 1
ATOM 965 N N . ALA A 1 130 ? -5.274 2.565 5.560 1.00 97.69 130 ALA A N 1
ATOM 966 C CA . ALA A 1 130 ? -6.362 1.657 5.921 1.00 97.69 130 ALA A CA 1
ATOM 967 C C . ALA A 1 130 ? -6.004 0.752 7.114 1.00 97.69 130 ALA A C 1
ATOM 969 O O . ALA A 1 130 ? -6.804 0.586 8.034 1.00 97.69 130 ALA A O 1
ATOM 970 N N . ALA A 1 131 ? -4.782 0.212 7.138 1.00 97.75 131 ALA A N 1
ATOM 971 C CA . ALA A 1 131 ? -4.285 -0.608 8.242 1.00 97.75 131 ALA A CA 1
ATOM 972 C C . ALA A 1 131 ? -4.227 0.168 9.568 1.00 97.75 131 ALA A C 1
ATOM 974 O O . ALA A 1 131 ? -4.680 -0.331 10.601 1.00 97.75 131 ALA A O 1
ATOM 975 N N . LEU A 1 132 ? -3.696 1.396 9.531 1.00 98.12 132 LEU A N 1
ATOM 976 C CA . LEU A 1 132 ? -3.590 2.285 10.690 1.00 98.12 132 LEU A CA 1
ATOM 977 C C . LEU A 1 132 ? -4.977 2.655 11.220 1.00 98.12 132 LEU A C 1
ATOM 979 O O . LEU A 1 132 ? -5.239 2.471 12.406 1.00 98.12 132 LEU A O 1
ATOM 983 N N . ALA A 1 133 ? -5.889 3.056 10.331 1.00 97.19 133 ALA A N 1
ATOM 984 C CA . ALA A 1 133 ? -7.265 3.394 10.678 1.00 97.19 133 ALA A CA 1
ATOM 985 C C . ALA A 1 133 ? -7.988 2.225 11.364 1.00 97.19 133 ALA A C 1
ATOM 987 O O . ALA A 1 133 ? -8.537 2.383 12.453 1.00 97.19 133 ALA A O 1
ATOM 988 N N . ALA A 1 134 ? -7.907 1.025 10.780 1.00 96.19 134 ALA A N 1
ATOM 989 C CA . ALA A 1 134 ? -8.492 -0.186 11.353 1.00 96.19 134 ALA A CA 1
ATOM 990 C C . ALA A 1 134 ? -7.826 -0.629 12.667 1.00 96.19 134 ALA A C 1
ATOM 992 O O . ALA A 1 134 ? -8.442 -1.332 13.464 1.00 96.19 134 ALA A O 1
ATOM 993 N N . SER A 1 135 ? -6.578 -0.218 12.909 1.00 95.50 135 SER A N 1
ATOM 994 C CA . SER A 1 135 ? -5.869 -0.455 14.173 1.00 95.50 135 SER A CA 1
ATOM 995 C C . SER A 1 135 ? -6.170 0.612 15.238 1.00 95.50 135 SER A C 1
ATOM 997 O O . SER A 1 135 ? -5.617 0.535 16.333 1.00 95.50 135 SER A O 1
ATOM 999 N N . GLY A 1 136 ? -7.017 1.603 14.933 1.00 94.69 136 GLY A N 1
ATOM 1000 C CA . GLY A 1 136 ? -7.369 2.706 15.831 1.00 94.69 136 GLY A CA 1
ATOM 1001 C C . GLY A 1 136 ? -6.429 3.915 15.773 1.00 94.69 136 GLY A C 1
ATOM 1002 O O . GLY A 1 136 ? -6.609 4.854 16.543 1.00 94.69 136 GLY A O 1
ATOM 1003 N N . ASP A 1 137 ? -5.451 3.932 14.864 1.00 96.75 137 ASP A N 1
ATOM 1004 C CA . ASP A 1 137 ? -4.515 5.046 14.677 1.00 96.75 137 ASP A CA 1
ATOM 1005 C C . ASP A 1 137 ? -4.992 5.984 13.556 1.00 96.75 137 ASP A C 1
ATOM 1007 O O . ASP A 1 137 ? -4.519 5.952 12.415 1.00 96.75 137 ASP A O 1
ATOM 1011 N N . ALA A 1 138 ? -5.982 6.817 13.879 1.00 95.56 138 ALA A N 1
ATOM 1012 C CA . ALA A 1 138 ? -6.568 7.755 12.925 1.00 95.56 138 ALA A CA 1
ATOM 1013 C C . ALA A 1 138 ? -5.597 8.877 12.508 1.00 95.56 138 ALA A C 1
ATOM 1015 O O . ALA A 1 138 ? -5.652 9.344 11.370 1.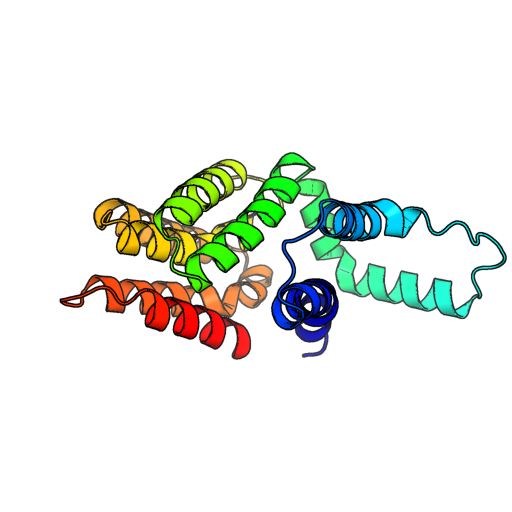00 95.56 138 ALA A O 1
ATOM 1016 N N . GLU A 1 139 ? -4.710 9.324 13.400 1.00 96.94 139 GLU A N 1
ATOM 1017 C CA . GLU A 1 139 ? -3.715 10.356 13.080 1.00 96.94 139 GLU A CA 1
ATOM 1018 C C . GLU A 1 139 ? -2.638 9.814 12.142 1.00 96.94 139 GLU A C 1
ATOM 1020 O O . GLU A 1 139 ? -2.366 10.422 11.104 1.00 96.94 139 GLU A O 1
ATOM 1025 N N . GLY A 1 140 ? -2.095 8.631 12.438 1.00 97.81 140 GLY A N 1
ATOM 1026 C CA . GLY A 1 140 ? -1.160 7.943 11.557 1.00 97.81 140 GLY A CA 1
ATOM 1027 C C . GLY A 1 140 ? -1.773 7.650 10.189 1.00 97.81 140 GLY A C 1
ATOM 1028 O O . GLY A 1 140 ? -1.107 7.811 9.163 1.00 97.81 140 GLY A O 1
ATOM 1029 N N . ALA A 1 141 ? -3.056 7.277 10.147 1.00 98.06 141 ALA A N 1
ATOM 1030 C CA . ALA A 1 141 ? -3.771 7.075 8.894 1.00 98.06 141 ALA A CA 1
ATOM 1031 C C . ALA A 1 141 ? -3.846 8.361 8.055 1.00 98.06 141 ALA A C 1
ATOM 1033 O O . ALA A 1 141 ? -3.507 8.329 6.871 1.00 98.06 141 ALA A O 1
ATOM 1034 N N . ARG A 1 142 ? -4.209 9.502 8.662 1.00 98.12 142 ARG A N 1
ATOM 1035 C CA . ARG A 1 142 ? -4.228 10.812 7.981 1.00 98.12 142 ARG A CA 1
ATOM 1036 C C . ARG A 1 142 ? -2.847 11.207 7.467 1.00 98.12 142 ARG A C 1
ATOM 1038 O O . ARG A 1 142 ? -2.719 11.550 6.295 1.00 98.12 142 ARG A O 1
ATOM 1045 N N . ALA A 1 143 ? -1.811 11.054 8.290 1.00 98.00 143 ALA A N 1
ATOM 1046 C CA . ALA A 1 143 ? -0.435 11.325 7.882 1.00 98.00 143 ALA A CA 1
ATOM 1047 C C . ALA A 1 143 ? -0.003 10.449 6.690 1.00 98.00 143 ALA A C 1
ATOM 1049 O O . ALA A 1 143 ? 0.670 10.925 5.776 1.00 98.00 143 ALA A O 1
ATOM 1050 N N . SER A 1 144 ? -0.424 9.179 6.663 1.00 98.12 144 SER A N 1
ATOM 1051 C CA . SER A 1 144 ? -0.161 8.269 5.542 1.00 98.12 144 SER A CA 1
ATOM 1052 C C . SER A 1 144 ? -0.903 8.685 4.265 1.00 98.12 144 SER A C 1
ATOM 1054 O O . SER A 1 144 ? -0.350 8.539 3.177 1.00 98.12 144 SER A O 1
ATOM 1056 N N . LEU A 1 145 ? -2.118 9.240 4.368 1.00 98.06 145 LEU A N 1
ATOM 1057 C CA . LEU A 1 145 ? -2.843 9.785 3.214 1.00 98.06 145 LEU A CA 1
ATOM 1058 C C . LEU A 1 145 ? -2.148 11.020 2.631 1.00 98.06 145 LEU A C 1
ATOM 1060 O O . LEU A 1 145 ? -1.920 11.080 1.426 1.00 98.06 145 LEU A O 1
ATOM 1064 N N . GLU A 1 146 ? -1.758 11.970 3.480 1.00 98.25 146 GLU A N 1
ATOM 1065 C CA . GLU A 1 146 ? -1.031 13.179 3.068 1.00 98.25 146 GLU A CA 1
ATOM 1066 C C . GLU A 1 146 ? 0.341 12.853 2.460 1.00 98.25 146 GLU A C 1
ATOM 1068 O O . GLU A 1 146 ? 0.809 13.502 1.520 1.00 98.25 146 GLU A O 1
ATOM 1073 N N . GLU A 1 147 ? 1.028 11.845 3.002 1.00 98.19 147 GLU A N 1
ATOM 1074 C CA . GLU A 1 147 ? 2.253 11.313 2.409 1.00 98.19 147 GLU A CA 1
ATOM 1075 C C . GLU A 1 147 ? 1.971 10.681 1.040 1.00 98.19 147 GLU A C 1
ATOM 1077 O O . GLU A 1 147 ? 2.730 10.922 0.102 1.00 98.19 147 GLU A O 1
ATOM 1082 N N . GLY A 1 148 ? 0.863 9.947 0.899 1.00 97.50 148 GLY A N 1
ATOM 1083 C CA . GLY A 1 148 ? 0.412 9.353 -0.362 1.00 97.50 148 GLY A CA 1
ATOM 1084 C C . GLY A 1 148 ? 0.178 10.382 -1.461 1.00 97.50 148 GLY A C 1
ATOM 1085 O O . GLY A 1 148 ? 0.665 10.215 -2.578 1.00 97.50 148 GLY A O 1
ATOM 1086 N N . GLU A 1 149 ? -0.502 11.480 -1.137 1.00 97.69 149 GLU A N 1
ATOM 1087 C CA . GLU A 1 149 ? -0.758 12.567 -2.087 1.00 97.69 149 GLU A CA 1
ATOM 1088 C C . GLU A 1 149 ? 0.534 13.238 -2.544 1.00 97.69 149 GLU A C 1
ATOM 1090 O O . GLU A 1 149 ? 0.741 13.436 -3.743 1.00 97.69 149 GLU A O 1
ATOM 1095 N N . ARG A 1 150 ? 1.439 13.536 -1.605 1.00 97.75 150 ARG A N 1
ATOM 1096 C CA . ARG A 1 150 ? 2.749 14.118 -1.928 1.00 97.75 150 ARG A CA 1
ATOM 1097 C C . ARG A 1 150 ? 3.597 13.167 -2.766 1.00 97.75 150 ARG A C 1
ATOM 1099 O O . ARG A 1 150 ? 4.207 13.603 -3.741 1.00 97.75 150 ARG A O 1
ATOM 1106 N N . ALA A 1 151 ? 3.614 11.882 -2.412 1.00 96.44 151 ALA A N 1
ATOM 1107 C CA . ALA A 1 151 ? 4.341 10.852 -3.143 1.00 96.44 151 ALA A CA 1
ATOM 1108 C C . ALA A 1 151 ? 3.832 10.735 -4.582 1.00 96.44 151 ALA A C 1
ATOM 1110 O O . ALA A 1 151 ? 4.629 10.790 -5.515 1.00 96.44 151 ALA A O 1
ATOM 1111 N N . PHE A 1 152 ? 2.512 10.652 -4.771 1.00 95.50 152 PHE A N 1
ATOM 1112 C CA . PHE A 1 152 ? 1.897 10.589 -6.094 1.00 95.50 152 PHE A CA 1
ATOM 1113 C C . PHE A 1 152 ? 2.142 11.865 -6.910 1.00 95.50 152 PHE A C 1
ATOM 1115 O O . PHE A 1 152 ? 2.497 11.796 -8.088 1.00 95.50 152 PHE A O 1
ATOM 1122 N N . ALA A 1 153 ? 1.997 13.044 -6.298 1.00 96.12 153 ALA A N 1
ATOM 1123 C CA . ALA A 1 153 ? 2.219 14.321 -6.971 1.00 96.12 153 ALA A CA 1
ATOM 1124 C C . ALA A 1 153 ? 3.655 14.454 -7.505 1.00 96.12 153 ALA A C 1
ATOM 1126 O O . ALA A 1 153 ? 3.836 14.962 -8.618 1.00 96.12 153 ALA A O 1
ATOM 1127 N N . ALA A 1 154 ? 4.633 13.950 -6.744 1.00 94.38 154 ALA A N 1
ATOM 1128 C CA . ALA A 1 154 ? 6.054 13.951 -7.079 1.00 94.38 154 ALA A CA 1
ATOM 1129 C C . ALA A 1 154 ? 6.455 12.920 -8.151 1.00 94.38 154 ALA A C 1
ATOM 1131 O O . ALA A 1 154 ? 7.578 12.986 -8.654 1.00 94.38 154 ALA A O 1
ATOM 1132 N N . LEU A 1 155 ? 5.571 11.985 -8.527 1.00 90.88 155 LEU A N 1
ATOM 1133 C CA . LEU A 1 155 ? 5.872 11.027 -9.590 1.00 90.88 155 LEU A CA 1
ATOM 1134 C C . LEU A 1 155 ? 6.045 11.738 -10.945 1.00 90.88 155 LEU A C 1
ATOM 1136 O O . LEU A 1 155 ? 5.293 12.665 -11.270 1.00 90.88 155 LEU A O 1
ATOM 1140 N N . PRO A 1 156 ? 6.983 11.284 -11.792 1.00 90.00 156 PRO A N 1
ATOM 1141 C CA . PRO A 1 156 ? 7.030 11.721 -13.181 1.00 90.00 156 PRO A CA 1
ATOM 1142 C C . PRO A 1 156 ? 5.765 11.267 -13.928 1.00 90.00 156 PRO A C 1
ATOM 1144 O O . PRO A 1 156 ? 5.144 10.262 -13.579 1.00 90.00 156 PRO A O 1
ATOM 1147 N N . SER A 1 157 ? 5.377 11.995 -14.979 1.00 84.31 157 SER A N 1
ATOM 1148 C CA . SER A 1 157 ? 4.136 11.743 -15.734 1.00 84.31 157 SER A CA 1
ATOM 1149 C C . SER A 1 157 ? 4.029 10.315 -16.277 1.00 84.31 157 SER A C 1
ATOM 1151 O O . SER A 1 157 ? 2.947 9.738 -16.244 1.00 84.31 157 SER A O 1
ATOM 1153 N N . THR A 1 158 ? 5.146 9.718 -16.699 1.00 82.69 158 THR A N 1
ATOM 1154 C CA . THR A 1 158 ? 5.213 8.321 -17.159 1.00 82.69 158 THR A CA 1
ATOM 1155 C C . THR A 1 158 ? 4.794 7.325 -16.076 1.00 82.69 158 THR A C 1
ATOM 1157 O O . THR A 1 158 ? 4.117 6.345 -16.370 1.00 82.69 158 THR A O 1
ATOM 1160 N N . ARG A 1 159 ? 5.122 7.608 -14.812 1.00 82.69 159 ARG A N 1
ATOM 1161 C CA . ARG A 1 159 ? 4.816 6.755 -13.653 1.00 82.69 159 ARG A CA 1
ATOM 1162 C C . ARG A 1 159 ? 3.467 7.056 -13.015 1.00 82.69 159 ARG A C 1
ATOM 1164 O O . ARG A 1 159 ? 2.889 6.186 -12.371 1.00 82.69 159 ARG A O 1
ATOM 1171 N N . LYS A 1 160 ? 2.917 8.253 -13.236 1.00 84.56 160 LYS A N 1
ATOM 1172 C CA . LYS A 1 160 ? 1.542 8.577 -12.826 1.00 84.56 160 LYS A CA 1
ATOM 1173 C C . LYS A 1 160 ? 0.511 7.685 -13.509 1.00 84.56 160 LYS A C 1
ATOM 1175 O O . LYS A 1 160 ? -0.483 7.362 -12.875 1.00 84.56 160 LYS A O 1
ATOM 1180 N N . THR A 1 161 ? 0.760 7.258 -14.747 1.00 82.25 161 THR A N 1
ATOM 1181 C CA . THR A 1 161 ? -0.105 6.290 -15.438 1.00 82.25 161 THR A CA 1
ATOM 1182 C C . THR A 1 161 ? -0.098 4.934 -14.729 1.00 82.25 161 THR A C 1
ATOM 1184 O O . THR A 1 161 ? -1.160 4.381 -14.472 1.00 82.25 161 THR A O 1
ATOM 1187 N N . GLU A 1 162 ? 1.078 4.429 -14.337 1.00 76.88 162 GLU A N 1
ATOM 1188 C CA . GLU A 1 162 ? 1.207 3.168 -13.583 1.00 76.88 162 GLU A CA 1
ATOM 1189 C C . GLU A 1 162 ? 0.521 3.243 -12.208 1.00 76.88 162 GLU A C 1
ATOM 1191 O O . GLU A 1 162 ? -0.092 2.279 -11.755 1.00 76.88 162 GLU A O 1
ATOM 1196 N N . ALA A 1 163 ? 0.590 4.408 -11.559 1.00 83.19 163 ALA A N 1
ATOM 1197 C CA . ALA A 1 163 ? -0.035 4.688 -10.268 1.00 83.19 163 ALA A CA 1
ATOM 1198 C C . ALA A 1 163 ? -1.419 5.358 -10.383 1.00 83.19 163 ALA A C 1
ATOM 1200 O O . ALA A 1 163 ? -1.874 5.979 -9.422 1.00 83.19 163 ALA A O 1
ATOM 1201 N N . GLY A 1 164 ? -2.098 5.277 -11.534 1.00 84.88 164 GLY A N 1
ATOM 1202 C CA . GLY A 1 164 ? -3.301 6.077 -11.819 1.00 84.88 164 GLY A CA 1
ATOM 1203 C C . GLY A 1 164 ? -4.474 5.847 -10.856 1.00 84.88 164 GLY A C 1
ATOM 1204 O O . GLY A 1 164 ? -5.314 6.725 -10.672 1.00 84.88 164 GLY A O 1
ATOM 1205 N N . HIS A 1 165 ? -4.495 4.695 -10.186 1.00 87.62 165 HIS A N 1
ATOM 1206 C CA . HIS A 1 165 ? -5.479 4.315 -9.174 1.00 87.62 165 HIS A CA 1
ATOM 1207 C C . HIS A 1 165 ? -5.236 4.972 -7.801 1.00 87.62 165 HIS A C 1
ATOM 1209 O O . HIS A 1 165 ? -6.176 5.092 -7.012 1.00 87.62 165 HIS A O 1
ATOM 1215 N N . VAL A 1 166 ? -4.014 5.433 -7.502 1.00 90.94 166 VAL A N 1
ATOM 1216 C CA . VAL A 1 166 ? -3.623 5.931 -6.169 1.00 90.94 166 VAL A CA 1
ATOM 1217 C C . VAL A 1 166 ? -4.492 7.100 -5.682 1.00 90.94 166 VAL A C 1
ATOM 1219 O O . VAL A 1 166 ? -4.973 7.024 -4.553 1.00 90.94 166 VAL A O 1
ATOM 1222 N N . PRO A 1 167 ? -4.788 8.151 -6.477 1.00 94.12 167 PRO A N 1
ATOM 1223 C CA . PRO A 1 167 ? -5.650 9.245 -6.016 1.00 94.12 167 PRO A CA 1
ATOM 1224 C C . PRO A 1 167 ? -7.047 8.773 -5.604 1.00 94.12 167 PRO A C 1
ATOM 1226 O O . PRO A 1 167 ? -7.587 9.213 -4.591 1.00 94.12 167 PRO A O 1
ATOM 1229 N N . VAL A 1 168 ? -7.616 7.833 -6.364 1.00 93.19 168 VAL A N 1
ATOM 1230 C CA . VAL A 1 168 ? -8.933 7.256 -6.074 1.00 93.19 168 VAL A CA 1
ATOM 1231 C C . VAL A 1 168 ? -8.883 6.440 -4.784 1.00 93.19 168 VAL A C 1
ATOM 1233 O O . VAL A 1 168 ? -9.778 6.560 -3.951 1.00 93.19 168 VAL A O 1
ATOM 1236 N N . GLN A 1 169 ? -7.836 5.639 -4.597 1.00 93.19 169 GLN A N 1
ATOM 1237 C CA . GLN A 1 169 ? -7.625 4.857 -3.381 1.00 93.19 169 GLN A CA 1
ATOM 1238 C C . GLN A 1 169 ? -7.482 5.742 -2.134 1.00 93.19 169 GLN A C 1
ATOM 1240 O O . GLN A 1 169 ? -8.151 5.495 -1.131 1.00 93.19 169 GLN A O 1
ATOM 1245 N N . LEU A 1 170 ? -6.667 6.801 -2.206 1.00 96.25 170 LEU A N 1
ATOM 1246 C CA . LEU A 1 170 ? -6.494 7.768 -1.116 1.00 96.25 170 LEU A CA 1
ATOM 1247 C C . LEU A 1 170 ? -7.827 8.419 -0.732 1.00 96.25 170 LEU A C 1
ATOM 1249 O O . LEU A 1 170 ? -8.167 8.489 0.449 1.00 96.25 170 LEU A O 1
ATOM 1253 N N . GLU A 1 171 ? -8.616 8.830 -1.725 1.00 95.81 171 GLU A N 1
ATOM 1254 C CA . GLU A 1 171 ? -9.918 9.455 -1.493 1.00 95.81 171 GLU A CA 1
ATOM 1255 C C . GLU A 1 171 ? -10.952 8.481 -0.905 1.00 95.81 171 GLU A C 1
ATOM 1257 O O . GLU A 1 171 ? -11.774 8.863 -0.073 1.00 95.81 171 GLU A O 1
ATOM 1262 N N . ARG A 1 172 ? -10.924 7.201 -1.294 1.00 93.62 172 ARG A N 1
ATOM 1263 C CA . ARG A 1 172 ? -11.797 6.172 -0.698 1.00 93.62 172 ARG A CA 1
ATOM 1264 C C . ARG A 1 172 ? -11.477 5.961 0.782 1.00 93.62 172 ARG A C 1
ATOM 1266 O O . ARG A 1 172 ? -12.380 6.034 1.611 1.00 93.62 172 ARG A O 1
ATOM 1273 N N . VAL A 1 173 ? -10.199 5.798 1.125 1.00 95.75 173 VAL A N 1
ATOM 1274 C CA . VAL A 1 173 ? -9.770 5.639 2.525 1.00 95.75 173 VAL A CA 1
ATOM 1275 C C . VAL A 1 173 ? -10.082 6.897 3.345 1.00 95.75 173 VAL A C 1
ATOM 1277 O O . VAL A 1 173 ? -10.545 6.787 4.479 1.00 95.75 173 VAL A O 1
ATOM 1280 N N . ARG A 1 174 ? -9.895 8.096 2.774 1.00 96.62 174 ARG A N 1
ATOM 1281 C CA . ARG A 1 174 ? -10.251 9.372 3.417 1.00 96.62 174 ARG A CA 1
ATOM 1282 C C . ARG A 1 174 ? -11.731 9.453 3.773 1.00 96.62 174 ARG A C 1
ATOM 1284 O O . ARG A 1 174 ? -12.060 9.835 4.895 1.00 96.62 174 ARG A O 1
ATOM 1291 N N . ARG A 1 175 ? -12.613 9.113 2.830 1.00 94.62 175 ARG A N 1
ATOM 1292 C CA . ARG A 1 175 ? -14.062 9.123 3.065 1.00 94.62 175 ARG A CA 1
ATOM 1293 C C . ARG A 1 175 ? -14.452 8.154 4.176 1.00 94.62 175 ARG A C 1
ATOM 1295 O O . ARG A 1 175 ? -15.249 8.523 5.033 1.00 94.62 175 ARG A O 1
ATOM 1302 N N . GLU A 1 176 ? -13.840 6.972 4.214 1.00 94.31 176 GLU A N 1
ATOM 1303 C CA . GLU A 1 176 ? -14.084 6.005 5.287 1.00 94.31 176 GLU A CA 1
ATOM 1304 C C . GLU A 1 176 ? -13.628 6.518 6.658 1.00 94.31 176 GLU A C 1
ATOM 1306 O O . GLU A 1 176 ? -14.351 6.391 7.642 1.00 94.31 176 GLU A O 1
ATOM 1311 N N . LEU A 1 177 ? -12.447 7.134 6.734 1.00 93.38 177 LEU A N 1
ATOM 1312 C CA . LEU A 1 177 ? -11.910 7.722 7.967 1.00 93.38 177 LEU A CA 1
ATOM 1313 C C . LEU A 1 177 ? -12.805 8.818 8.562 1.00 93.38 177 LEU A C 1
ATOM 1315 O O . LEU A 1 177 ? -12.730 9.072 9.762 1.00 93.38 177 LEU A O 1
ATOM 1319 N N . GLY A 1 178 ? -13.610 9.489 7.733 1.00 87.69 178 GLY A N 1
ATOM 1320 C CA . GLY A 1 178 ? -14.589 10.489 8.167 1.00 87.69 178 GLY A CA 1
ATOM 1321 C C . GLY A 1 178 ? -15.938 9.911 8.606 1.00 87.69 178 GLY A C 1
ATOM 1322 O O . GLY A 1 178 ? -16.802 10.671 9.035 1.00 87.69 178 GLY A O 1
ATOM 1323 N N . SER A 1 179 ? -16.141 8.598 8.481 1.00 89.94 179 SER A N 1
ATOM 1324 C CA . SER A 1 179 ? -17.384 7.929 8.870 1.00 89.94 179 SER A CA 1
ATOM 1325 C C . SER A 1 179 ? -17.412 7.580 10.364 1.00 89.94 179 SER A C 1
ATOM 1327 O O . SER A 1 179 ? -16.378 7.515 11.027 1.00 89.94 179 SER A O 1
ATOM 1329 N N . GLU A 1 180 ? -18.606 7.322 10.907 1.00 85.94 180 GLU A N 1
ATOM 1330 C CA . GLU A 1 180 ? -18.780 6.950 12.322 1.00 85.94 180 GLU A CA 1
ATOM 1331 C C . GLU A 1 180 ? -18.104 5.619 12.690 1.00 85.94 180 GLU A C 1
ATOM 1333 O O . GLU A 1 180 ? -17.749 5.399 13.849 1.00 85.94 180 GLU A O 1
ATOM 1338 N N . ARG A 1 181 ? -17.942 4.712 11.719 1.00 87.88 181 ARG A N 1
ATOM 1339 C CA . ARG A 1 181 ? -17.291 3.412 11.903 1.00 87.88 181 ARG A CA 1
ATOM 1340 C C . ARG A 1 181 ? -16.481 3.056 10.671 1.00 87.88 181 ARG A C 1
ATOM 1342 O O . ARG A 1 181 ? -17.050 2.837 9.610 1.00 87.88 181 ARG A O 1
ATOM 1349 N N . PHE A 1 182 ? -15.174 2.920 10.861 1.00 92.62 182 PHE A N 1
ATOM 1350 C CA . PHE A 1 182 ? -14.269 2.482 9.810 1.00 92.62 182 PHE A CA 1
ATOM 1351 C C . PHE A 1 182 ? -14.521 1.010 9.447 1.00 92.62 182 PHE A C 1
ATOM 1353 O O . PHE A 1 182 ? -14.238 0.112 10.245 1.00 92.62 182 PHE A O 1
ATOM 1360 N N . ASP A 1 183 ? -15.031 0.757 8.242 1.00 94.50 183 ASP A N 1
ATOM 1361 C CA . ASP A 1 183 ? -15.201 -0.582 7.680 1.00 94.50 183 ASP A CA 1
ATOM 1362 C C . ASP A 1 183 ? -13.995 -0.959 6.809 1.00 94.50 183 ASP A C 1
ATOM 1364 O O . ASP A 1 183 ? -13.883 -0.591 5.635 1.00 94.50 183 ASP A O 1
ATOM 1368 N N . LEU A 1 184 ? -13.083 -1.741 7.394 1.00 93.38 184 LEU A N 1
ATOM 1369 C CA . LEU A 1 184 ? -11.889 -2.215 6.700 1.00 93.38 184 LEU A CA 1
ATOM 1370 C C . LEU A 1 184 ? -12.224 -3.068 5.468 1.00 93.38 184 LEU A C 1
ATOM 1372 O O . LEU A 1 184 ? -11.536 -2.956 4.458 1.00 93.38 184 LEU A O 1
ATOM 1376 N N . GLN A 1 185 ? -13.248 -3.920 5.529 1.00 93.50 185 GLN A N 1
ATOM 1377 C CA . GLN A 1 185 ? -13.552 -4.847 4.435 1.00 93.50 185 GLN A CA 1
ATOM 1378 C C . GLN A 1 185 ? -14.112 -4.101 3.228 1.00 93.50 185 GLN A C 1
ATOM 1380 O O . GLN A 1 185 ? -13.691 -4.353 2.096 1.00 93.50 185 GLN A O 1
ATOM 1385 N N . ARG A 1 186 ? -14.979 -3.114 3.475 1.00 92.62 186 ARG A N 1
ATOM 1386 C CA . ARG A 1 186 ? -15.434 -2.190 2.435 1.00 92.62 186 ARG A CA 1
ATOM 1387 C C . ARG A 1 186 ? -14.261 -1.453 1.800 1.00 92.62 186 ARG A C 1
ATOM 1389 O O . ARG A 1 186 ? -14.150 -1.456 0.578 1.00 92.62 186 ARG A O 1
ATOM 1396 N N . VAL A 1 187 ? -13.365 -0.882 2.610 1.00 93.25 187 VAL A N 1
ATOM 1397 C CA . VAL A 1 187 ? -12.179 -0.173 2.104 1.00 93.25 187 VAL A CA 1
ATOM 1398 C C . VAL A 1 187 ? -11.298 -1.085 1.260 1.00 93.25 187 VAL A C 1
ATOM 1400 O O . VAL A 1 187 ? -10.871 -0.678 0.187 1.00 93.25 187 VAL A O 1
ATOM 1403 N N . MET A 1 188 ? -11.042 -2.320 1.688 1.00 93.06 188 MET A N 1
ATOM 1404 C CA . MET A 1 188 ? -10.205 -3.250 0.924 1.00 93.06 188 MET A CA 1
ATOM 1405 C C . MET A 1 188 ? -10.835 -3.634 -0.420 1.00 93.06 188 MET A C 1
ATOM 1407 O O . MET A 1 188 ? -10.139 -3.632 -1.436 1.00 93.06 188 MET A O 1
ATOM 1411 N N . ALA A 1 189 ? -12.147 -3.889 -0.456 1.00 89.88 189 ALA A N 1
ATOM 1412 C CA . ALA A 1 189 ? -12.871 -4.121 -1.708 1.00 89.88 189 ALA A CA 1
ATOM 1413 C C . ALA A 1 189 ? -12.782 -2.903 -2.643 1.00 89.88 189 ALA A C 1
ATOM 1415 O O . ALA A 1 189 ? -12.563 -3.029 -3.849 1.00 89.88 189 ALA A O 1
ATOM 1416 N N . ASP A 1 190 ? -12.883 -1.711 -2.066 1.00 88.50 190 ASP A N 1
ATOM 1417 C CA . ASP A 1 190 ? -12.767 -0.444 -2.764 1.00 88.50 190 ASP A CA 1
ATOM 1418 C C . ASP A 1 190 ? -11.358 -0.187 -3.318 1.00 88.50 190 ASP A C 1
ATOM 1420 O O . ASP A 1 190 ? -11.223 0.324 -4.433 1.00 88.50 190 ASP A O 1
ATOM 1424 N N . LEU A 1 191 ? -10.307 -0.536 -2.578 1.00 87.69 191 LEU A N 1
ATOM 1425 C CA . LEU A 1 191 ? -8.925 -0.418 -3.041 1.00 87.69 191 LEU A CA 1
ATOM 1426 C C . LEU A 1 191 ? -8.659 -1.353 -4.229 1.00 87.69 191 LEU A C 1
ATOM 1428 O O . LEU A 1 191 ? -8.115 -0.902 -5.240 1.00 87.69 191 LEU A O 1
ATOM 1432 N N . ALA A 1 192 ? -9.124 -2.603 -4.143 1.00 84.88 192 ALA A N 1
ATOM 1433 C CA . ALA A 1 192 ? -9.002 -3.590 -5.215 1.00 84.88 192 ALA A CA 1
ATOM 1434 C C . ALA A 1 192 ? -9.795 -3.190 -6.473 1.00 84.88 192 ALA A C 1
ATOM 1436 O O . ALA A 1 192 ? -9.315 -3.334 -7.598 1.00 84.88 192 ALA A O 1
ATOM 1437 N N . ALA A 1 193 ? -10.996 -2.631 -6.302 1.00 78.81 193 ALA A N 1
ATOM 1438 C CA . ALA A 1 193 ? -11.808 -2.163 -7.422 1.00 78.81 193 ALA A CA 1
ATOM 1439 C C . ALA A 1 193 ? -11.152 -0.992 -8.174 1.00 78.81 193 ALA A C 1
ATOM 1441 O O . ALA A 1 193 ? -11.246 -0.929 -9.397 1.00 78.81 193 ALA A O 1
ATOM 1442 N N . ALA A 1 194 ? -10.475 -0.079 -7.467 1.00 76.38 194 ALA A N 1
ATOM 1443 C CA . ALA A 1 194 ? -9.763 1.031 -8.099 1.00 76.38 194 ALA A CA 1
ATOM 1444 C C . ALA A 1 194 ? -8.593 0.549 -8.977 1.00 76.38 194 ALA A C 1
ATOM 1446 O O . ALA A 1 194 ? -8.373 1.107 -10.051 1.00 76.38 194 ALA A O 1
ATOM 1447 N N . GLU A 1 195 ? -7.888 -0.505 -8.556 1.00 73.25 195 GLU A N 1
ATOM 1448 C CA . GLU A 1 195 ? -6.809 -1.129 -9.336 1.00 73.25 195 GLU A CA 1
ATOM 1449 C C . GLU A 1 195 ? -7.319 -1.806 -10.611 1.00 73.25 195 GLU A C 1
ATOM 1451 O O . GLU A 1 195 ? -6.659 -1.737 -11.641 1.00 73.25 195 GLU A O 1
ATOM 1456 N N . ALA A 1 196 ? -8.504 -2.421 -10.574 1.00 69.38 196 ALA A N 1
ATOM 1457 C CA . ALA A 1 196 ? -9.075 -3.117 -11.729 1.00 69.38 196 ALA A CA 1
ATOM 1458 C C . ALA A 1 196 ? -9.571 -2.178 -12.848 1.00 69.38 196 ALA A C 1
ATOM 1460 O O . ALA A 1 196 ? -9.781 -2.624 -13.976 1.00 69.38 196 ALA A O 1
ATOM 1461 N N . THR A 1 197 ? -9.800 -0.898 -12.538 1.00 62.78 197 THR A N 1
ATOM 1462 C CA . THR A 1 197 ? -10.349 0.100 -13.476 1.00 62.78 197 THR A CA 1
ATOM 1463 C C . THR A 1 197 ? -9.310 1.041 -14.093 1.00 62.78 197 THR A C 1
ATOM 1465 O O . THR A 1 197 ? -9.682 1.859 -14.935 1.00 62.78 197 THR A O 1
ATOM 1468 N N . ALA A 1 198 ? -8.047 0.953 -13.663 1.00 56.00 198 ALA A N 1
ATOM 1469 C CA . ALA A 1 198 ? -6.927 1.767 -14.147 1.00 56.00 198 ALA A CA 1
ATOM 1470 C C . ALA A 1 198 ? -6.154 1.062 -15.274 1.00 56.00 198 ALA A C 1
ATOM 1472 O O . ALA A 1 198 ? -5.702 1.772 -16.201 1.00 56.00 198 ALA A O 1
#